Protein AF-A0AAJ4NKD1-F1 (afdb_monomer)

Foldseek 3Di:
DDPPPPDDDPCCVVPVPVVLVVQLVVLVVQLVVLVVVLVVLLVQLLVCLQCCVPPVSVVSNLVSLLVNLLSLLVNLLSLLSNLLSPPLQDDPVLSVVLVPDPAPLSSLLSLLQLLQCLLLVHDPPDDLACVSNPPLSSVLSVVLNCLSVVQVVLSRVLSVQSVVVNSQFRWDDDPDDCDDPVNTHGDVVSNVVSVLRDSQLSVLSSQLSVLSSVSSSCSSCCNVPVRDDNVVSVVSVVSNVVSVVCSVPDPVVVVSVVSNVVSVVVVVVVVVVVVD

Radius of gyration: 22.6 Å; Cα contacts (8 Å, |Δi|>4): 250; chains: 1; bounding box: 73×43×56 Å

Nearest PDB structures (foldseek):
  9ima-assembly1_A  TM=2.747E-01  e=6.937E+00  Homo sapiens
  6zmq-assembly1_A  TM=2.621E-01  e=9.020E+00  Thermus thermophilus HB27

Solvent-accessible surface area (backbone atoms only — not comparable to full-atom values): 15143 Å² total; per-residue (Å²): 133,83,80,78,74,75,76,76,55,71,55,45,75,77,39,48,68,61,41,51,52,52,52,32,49,52,33,46,54,52,33,50,52,44,51,50,50,44,53,51,39,47,52,52,27,53,50,30,50,29,44,28,90,80,66,77,36,58,67,50,32,54,51,29,42,51,53,40,49,36,42,52,31,55,40,50,54,30,49,48,51,33,54,52,50,38,86,78,44,50,52,76,68,56,41,49,60,29,68,70,41,93,43,74,60,50,25,53,51,44,49,41,53,49,15,52,32,50,38,57,71,52,63,89,87,56,70,95,38,50,86,70,46,34,66,68,53,32,53,52,48,55,52,51,50,48,50,43,60,72,59,45,39,58,41,50,56,49,24,55,32,45,77,69,69,28,77,84,67,27,59,52,89,69,92,65,81,87,81,55,80,82,71,71,40,73,28,66,65,55,49,57,50,61,70,60,62,39,76,64,43,51,53,44,48,54,54,42,53,50,53,54,50,50,50,41,49,46,35,20,41,12,46,87,63,73,69,55,50,71,71,61,48,52,54,50,50,53,53,47,50,56,39,49,52,53,56,75,67,62,61,60,67,62,49,48,52,51,44,27,50,55,44,48,57,53,51,57,52,54,50,58,68,72,76,109

pLDDT: mean 89.87, std 10.0, range [42.5, 98.44]

Secondary structure (DSSP, 8-state):
------PPPHHHHH-HHHHHHHHHHHHHHHHHHHHHHHHHHHHHHHHHHHHHHHH--HHHHHHHHHHHHHHHHHHHHHHHHHHHHSTTT--HHHHHHHHT-SSHHHHHHHHHHHHHHHHHT--TTS--SHHHHHHHHHHHHHHHHHHIIIIIHHHHHHHHHHHTT-SSSPBP---S---SGGG--B-HHHHHHHHH--HHHHHHHHHHHHHHHHHHHHHHTHHHHT---HHHHHHHHHHHHHHHHHHHT--HHHHHHHHHHHHHHHHHHHHHHH--

Structure (mmCIF, N/CA/C/O backbone):
data_AF-A0AAJ4NKD1-F1
#
_entry.id   AF-A0AAJ4NKD1-F1
#
loop_
_atom_site.group_PDB
_atom_site.id
_atom_site.type_symbol
_atom_site.label_atom_id
_atom_site.label_alt_id
_atom_site.label_comp_id
_atom_site.label_asym_id
_atom_site.label_entity_id
_atom_site.label_seq_id
_atom_site.pdbx_PDB_ins_code
_atom_site.Cartn_x
_atom_site.Cartn_y
_atom_site.Cartn_z
_atom_site.occupancy
_atom_site.B_iso_or_equiv
_atom_site.auth_seq_id
_atom_site.auth_comp_id
_atom_site.auth_asym_id
_atom_site.auth_atom_id
_atom_site.pdbx_PDB_model_num
ATOM 1 N N . MET A 1 1 ? -38.624 -5.251 -5.961 1.00 42.88 1 MET A N 1
ATOM 2 C CA . MET A 1 1 ? -37.200 -5.417 -5.608 1.00 42.88 1 MET A CA 1
ATOM 3 C C . MET A 1 1 ? -37.119 -6.500 -4.559 1.00 42.88 1 MET A C 1
ATOM 5 O O . MET A 1 1 ? -37.655 -6.319 -3.477 1.00 42.88 1 MET A O 1
ATOM 9 N N . THR A 1 2 ? -36.564 -7.653 -4.906 1.00 42.50 2 THR A N 1
ATOM 10 C CA . THR A 1 2 ? -36.402 -8.766 -3.971 1.00 42.50 2 THR A CA 1
ATOM 11 C C . THR A 1 2 ? -35.237 -8.417 -3.052 1.00 42.50 2 THR A C 1
ATOM 13 O O . THR A 1 2 ? -34.101 -8.345 -3.519 1.00 42.50 2 THR A O 1
ATOM 16 N N . GLU A 1 3 ? -35.501 -8.153 -1.771 1.00 46.97 3 GLU A N 1
ATOM 17 C CA . GLU A 1 3 ? -34.442 -8.155 -0.762 1.00 46.97 3 GLU A CA 1
ATOM 18 C C . GLU A 1 3 ? -33.759 -9.521 -0.829 1.00 46.97 3 GLU A C 1
ATOM 20 O O . GLU A 1 3 ?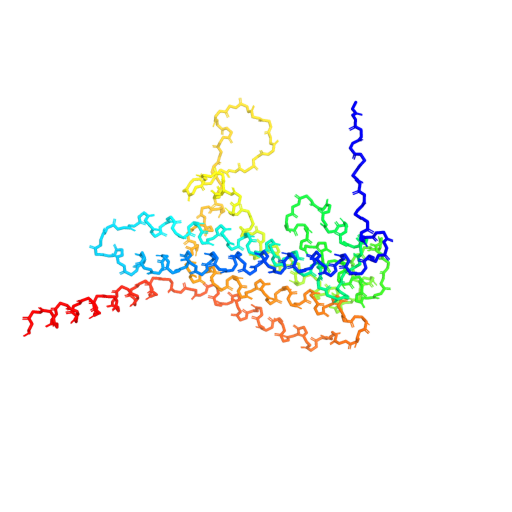 -34.329 -10.543 -0.439 1.00 46.97 3 GLU A O 1
ATOM 25 N N . ILE A 1 4 ? -32.533 -9.560 -1.350 1.00 52.56 4 ILE A N 1
ATOM 26 C CA . ILE A 1 4 ? -31.662 -10.712 -1.160 1.00 52.56 4 ILE A CA 1
ATOM 27 C C . ILE A 1 4 ? -31.336 -10.712 0.332 1.00 52.56 4 ILE A C 1
ATOM 29 O O . ILE A 1 4 ? -30.372 -10.083 0.767 1.00 52.56 4 ILE A O 1
ATOM 33 N N . ARG A 1 5 ? -32.159 -11.393 1.137 1.00 54.44 5 ARG A N 1
ATOM 34 C CA . ARG A 1 5 ? -31.793 -11.762 2.505 1.00 54.44 5 ARG A CA 1
ATOM 35 C C . ARG A 1 5 ? -30.548 -12.630 2.390 1.00 54.44 5 ARG A C 1
ATOM 37 O O . ARG A 1 5 ? -30.641 -13.820 2.092 1.00 54.44 5 ARG A O 1
ATOM 44 N N . ARG A 1 6 ? -29.369 -12.023 2.555 1.00 65.88 6 ARG A N 1
ATOM 45 C CA . ARG A 1 6 ? -28.107 -12.760 2.644 1.00 65.88 6 ARG A CA 1
ATOM 46 C C . ARG A 1 6 ? -28.256 -13.743 3.794 1.00 65.88 6 ARG A C 1
ATOM 48 O O . ARG A 1 6 ? -28.413 -13.342 4.945 1.00 65.88 6 ARG A O 1
ATOM 55 N N . ARG A 1 7 ? -28.278 -15.031 3.462 1.00 76.81 7 ARG A N 1
ATOM 56 C CA . ARG A 1 7 ? -28.340 -16.098 4.452 1.00 76.81 7 ARG A CA 1
ATOM 57 C C . ARG A 1 7 ? -27.054 -16.022 5.272 1.00 76.81 7 ARG A C 1
ATOM 59 O O . ARG A 1 7 ? -25.970 -16.117 4.703 1.00 76.81 7 ARG A O 1
ATOM 66 N N . VAL A 1 8 ? -27.187 -15.787 6.573 1.00 79.75 8 VAL A N 1
ATOM 67 C CA . VAL A 1 8 ? -26.052 -15.824 7.500 1.00 79.75 8 VAL A CA 1
ATOM 68 C C . VAL A 1 8 ? -25.523 -17.259 7.526 1.00 79.75 8 VAL A C 1
ATOM 70 O O . VAL A 1 8 ? -26.316 -18.203 7.576 1.00 79.75 8 VAL A O 1
ATOM 73 N N . ASP A 1 9 ? -24.205 -17.423 7.416 1.00 90.25 9 ASP A N 1
ATOM 74 C CA . ASP A 1 9 ? -23.561 -18.738 7.411 1.00 90.25 9 ASP A CA 1
ATOM 75 C C . ASP A 1 9 ? -23.845 -19.464 8.735 1.00 90.25 9 ASP A C 1
ATOM 77 O O . ASP A 1 9 ? -23.764 -18.868 9.811 1.00 90.25 9 ASP A O 1
ATOM 81 N N . SER A 1 10 ? -24.191 -20.752 8.669 1.00 88.69 10 SER A N 1
ATOM 82 C CA . SER A 1 10 ? -24.516 -21.545 9.858 1.00 88.69 10 SER A CA 1
ATOM 83 C C . SER A 1 10 ? -23.364 -21.606 10.857 1.00 88.69 10 SER A C 1
ATOM 85 O O . SER A 1 10 ? -23.624 -21.632 12.057 1.00 88.69 10 SER A O 1
ATOM 87 N N . LEU A 1 11 ? -22.112 -21.590 10.378 1.00 91.12 11 LEU A N 1
ATOM 88 C CA . LEU A 1 11 ? -20.934 -21.558 11.240 1.00 91.12 11 LEU A CA 1
ATOM 89 C C . LEU A 1 11 ? -20.842 -20.233 11.998 1.00 91.12 11 LEU A C 1
ATOM 91 O O . LEU A 1 11 ? -20.518 -20.240 13.174 1.00 91.12 11 LEU A O 1
ATOM 95 N N . TYR A 1 12 ? -21.180 -19.106 11.366 1.00 91.25 12 TYR A N 1
ATOM 96 C CA . TYR A 1 12 ? -21.188 -17.817 12.060 1.00 91.25 12 TYR A CA 1
ATOM 97 C C . TYR A 1 12 ? -22.246 -17.773 13.170 1.00 91.25 12 TYR A C 1
ATOM 99 O O . TYR A 1 12 ? -22.014 -17.177 14.213 1.00 91.25 12 TYR A O 1
ATOM 107 N N . VAL A 1 13 ? -23.399 -18.421 12.975 1.00 92.12 13 VAL A N 1
ATOM 108 C CA . VAL A 1 13 ? -24.455 -18.469 14.000 1.00 92.12 13 VAL A CA 1
ATOM 109 C C . VAL A 1 13 ? -24.047 -19.325 15.204 1.00 92.12 13 VAL A C 1
ATOM 111 O O . VAL A 1 13 ? -24.374 -18.959 16.330 1.00 92.12 13 VAL A O 1
ATOM 114 N N . CYS A 1 14 ? -23.365 -20.457 14.993 1.00 93.62 14 CYS A N 1
ATOM 115 C CA . CYS A 1 14 ? -22.996 -21.367 16.084 1.00 93.62 14 CYS A CA 1
ATOM 116 C C . CYS A 1 14 ? -21.638 -21.056 16.733 1.00 93.62 14 CYS A C 1
ATOM 118 O O . CYS A 1 14 ? -21.484 -21.276 17.931 1.00 93.62 14 CYS A O 1
ATOM 120 N N . ASP A 1 15 ? -20.675 -20.552 15.962 1.00 93.62 15 ASP A N 1
ATOM 121 C CA . ASP A 1 15 ? -19.322 -20.212 16.403 1.00 93.62 15 ASP A CA 1
ATOM 122 C C . ASP A 1 15 ? -18.760 -19.037 15.567 1.00 93.62 15 ASP A C 1
ATOM 124 O O . ASP A 1 15 ? -17.991 -19.232 14.611 1.00 93.62 15 ASP A O 1
ATOM 128 N N . PRO A 1 16 ? -19.135 -17.788 15.917 1.00 92.19 16 PRO A N 1
ATOM 129 C CA . PRO A 1 16 ? -18.643 -16.591 15.238 1.00 92.19 16 PRO A CA 1
ATOM 130 C C . PRO A 1 16 ? -17.114 -16.516 15.205 1.00 92.19 16 PRO A C 1
ATOM 132 O O . PRO A 1 16 ? -16.536 -16.124 14.192 1.00 92.19 16 PRO A O 1
ATOM 135 N N . SER A 1 17 ? -16.447 -16.924 16.288 1.00 91.25 17 SER A N 1
ATOM 136 C CA . SER A 1 17 ? -14.988 -16.874 16.419 1.00 91.25 17 SER A CA 1
ATOM 137 C C . SER A 1 17 ? -14.299 -17.790 15.410 1.00 91.25 17 SER A C 1
ATOM 139 O O . SER A 1 17 ? -13.368 -17.360 14.723 1.00 91.25 17 SER A O 1
ATOM 141 N N . SER A 1 18 ? -14.779 -19.027 15.256 1.00 93.62 18 SER A N 1
ATOM 142 C CA . SER A 1 18 ? -14.271 -19.960 14.243 1.00 93.62 18 SER A CA 1
ATOM 143 C C . SER A 1 18 ? -14.537 -19.461 12.822 1.00 93.62 18 SER A C 1
ATOM 145 O O . SER A 1 18 ? -13.643 -19.505 11.969 1.00 93.62 18 SER A O 1
ATOM 147 N N . TYR A 1 19 ? -15.718 -18.885 12.564 1.00 94.56 19 TYR A N 1
ATOM 148 C CA . TYR A 1 19 ? -16.008 -18.272 11.267 1.00 94.56 19 TYR A CA 1
ATOM 149 C C . TYR A 1 19 ? -15.061 -17.101 10.955 1.00 94.56 19 TYR A C 1
ATOM 151 O O . TYR A 1 19 ? -14.489 -17.042 9.866 1.00 94.56 19 TYR A O 1
ATOM 159 N N . ILE A 1 20 ? -14.826 -16.197 11.910 1.00 93.94 20 ILE A N 1
ATOM 160 C CA . ILE A 1 20 ? -13.877 -15.082 11.764 1.00 93.94 20 ILE A CA 1
ATOM 161 C C . ILE A 1 20 ? -12.458 -15.614 11.522 1.00 93.94 20 ILE A C 1
ATOM 163 O O . ILE A 1 20 ? -11.764 -15.119 10.632 1.00 93.94 20 ILE A O 1
ATOM 167 N N . GLY A 1 21 ? -12.042 -16.658 12.247 1.00 94.62 21 GLY A N 1
ATOM 168 C CA . GLY A 1 21 ? -10.757 -17.331 12.046 1.00 94.62 21 GLY A CA 1
ATOM 169 C C . GLY A 1 21 ? -10.592 -17.902 10.633 1.00 94.62 21 GLY A C 1
ATOM 170 O O . GLY A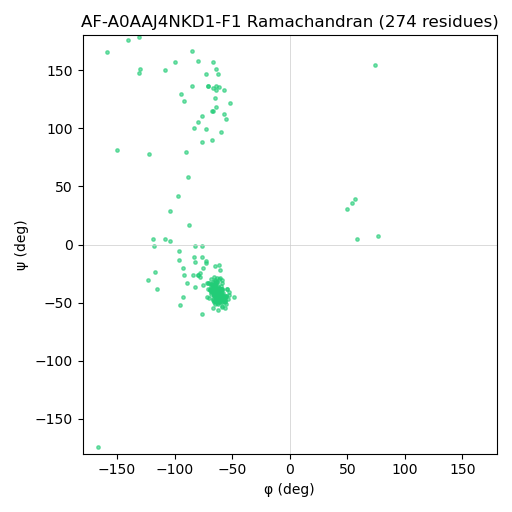 1 21 ? -9.521 -17.777 10.036 1.00 94.62 21 GLY A O 1
ATOM 171 N N . LYS A 1 22 ? -11.663 -18.452 10.053 1.00 95.94 22 LYS A N 1
ATOM 172 C CA . LYS A 1 22 ? -11.703 -18.914 8.658 1.00 95.94 22 LYS A CA 1
ATOM 173 C C . LYS A 1 22 ? -11.567 -17.758 7.660 1.00 95.94 22 LYS A C 1
ATOM 175 O O . LYS A 1 22 ? -10.797 -17.867 6.709 1.00 95.94 22 LYS A O 1
ATOM 180 N N . ILE A 1 23 ? -12.266 -16.639 7.872 1.00 96.44 23 ILE A N 1
ATOM 181 C CA . ILE A 1 23 ? -12.143 -15.455 7.001 1.00 96.44 23 ILE A CA 1
ATOM 182 C C . ILE A 1 23 ? -10.737 -14.843 7.081 1.00 96.44 23 ILE A C 1
ATOM 184 O O . ILE A 1 23 ? -10.158 -14.492 6.050 1.00 96.44 23 ILE A O 1
ATOM 188 N N . ARG A 1 24 ? -10.151 -14.782 8.282 1.00 96.81 24 ARG A N 1
ATOM 189 C CA . ARG A 1 24 ? -8.752 -14.382 8.496 1.00 96.81 24 ARG A CA 1
ATOM 190 C C . ARG A 1 24 ? -7.803 -15.211 7.632 1.00 96.81 24 ARG A C 1
ATOM 192 O O . ARG A 1 24 ? -6.943 -14.657 6.949 1.00 96.81 24 ARG A O 1
ATOM 199 N N . GLU A 1 25 ? -7.994 -16.525 7.618 1.00 97.75 25 GLU A N 1
ATOM 200 C CA . GLU A 1 25 ? -7.184 -17.438 6.816 1.00 97.75 25 GLU A CA 1
ATOM 201 C C . GLU A 1 25 ? -7.358 -17.210 5.306 1.00 97.75 25 GLU A C 1
ATOM 203 O O . GLU A 1 25 ? -6.369 -17.180 4.573 1.00 97.75 25 GLU A O 1
ATOM 208 N N . TYR A 1 26 ? -8.577 -16.942 4.830 1.00 98.00 26 TYR A N 1
ATOM 209 C CA . TYR A 1 26 ? -8.807 -16.574 3.427 1.00 98.00 26 TYR A CA 1
ATOM 210 C C . TYR A 1 26 ? -8.066 -15.300 3.021 1.00 98.00 26 TYR A C 1
ATOM 212 O O . TYR A 1 26 ? -7.446 -15.252 1.956 1.00 98.00 26 TYR A O 1
ATOM 220 N N . HIS A 1 27 ? -8.082 -14.268 3.866 1.00 98.12 27 HIS A N 1
ATOM 221 C CA . HIS A 1 27 ? -7.321 -13.051 3.596 1.00 98.12 27 HIS A CA 1
ATOM 222 C C . HIS A 1 27 ? -5.812 -13.302 3.587 1.00 98.12 27 HIS A C 1
ATOM 224 O O . HIS A 1 27 ? -5.131 -12.789 2.698 1.00 98.12 27 HIS A O 1
ATOM 230 N N . ARG A 1 28 ? -5.296 -14.136 4.500 1.00 97.94 28 ARG A N 1
ATOM 231 C CA . ARG A 1 28 ? -3.879 -14.529 4.524 1.00 97.94 28 ARG A CA 1
ATOM 232 C C . ARG A 1 28 ? -3.469 -15.256 3.242 1.00 97.94 28 ARG A C 1
ATOM 234 O O . ARG A 1 28 ? -2.491 -14.863 2.612 1.00 97.94 28 ARG A O 1
ATOM 241 N N . GLN A 1 29 ? -4.239 -16.257 2.816 1.00 98.44 29 GLN A N 1
ATOM 242 C CA . GLN A 1 29 ? -3.965 -17.014 1.590 1.00 98.44 29 GLN A CA 1
ATOM 243 C C . GLN A 1 29 ? -3.992 -16.112 0.351 1.00 98.44 29 GLN A C 1
ATOM 245 O O . GLN A 1 29 ? -3.074 -16.154 -0.467 1.00 98.44 29 GLN A O 1
ATOM 250 N N . ASN A 1 30 ? -4.998 -15.239 0.231 1.00 98.19 30 ASN A N 1
ATOM 251 C CA . ASN A 1 30 ? -5.074 -14.274 -0.868 1.00 98.19 30 ASN A CA 1
ATOM 252 C C . ASN A 1 30 ? -3.869 -13.325 -0.874 1.00 98.19 30 ASN A C 1
ATOM 254 O O . ASN A 1 30 ? -3.267 -13.091 -1.922 1.00 98.19 30 ASN A O 1
ATOM 258 N N . PHE A 1 31 ? -3.485 -12.808 0.292 1.00 97.94 31 PHE A N 1
ATOM 259 C CA . PHE A 1 31 ? -2.319 -11.944 0.441 1.00 97.94 31 PHE A CA 1
ATOM 260 C C . PHE A 1 31 ? -1.019 -12.638 0.008 1.00 97.94 31 PHE A C 1
ATOM 262 O O . PHE A 1 31 ? -0.215 -12.052 -0.723 1.00 97.94 31 PHE A O 1
ATOM 269 N N . GLU A 1 32 ? -0.836 -13.906 0.378 1.00 98.00 32 GLU A N 1
ATOM 270 C CA . GLU A 1 32 ? 0.307 -14.718 -0.048 1.00 98.00 32 GLU A CA 1
ATOM 271 C C . GLU A 1 32 ? 0.337 -14.935 -1.562 1.00 98.00 32 GLU A C 1
ATOM 273 O O . GLU A 1 32 ? 1.393 -14.779 -2.181 1.00 98.00 32 GLU A O 1
ATOM 278 N N . GLN A 1 33 ? -0.813 -15.220 -2.180 1.00 98.25 33 GLN A N 1
ATOM 279 C CA . GLN A 1 33 ? -0.901 -15.394 -3.631 1.00 98.25 33 GLN A CA 1
ATOM 280 C C . GLN A 1 33 ? -0.620 -14.098 -4.396 1.00 98.25 33 GLN A C 1
ATOM 282 O O . GLN A 1 33 ? 0.112 -14.114 -5.388 1.00 98.25 33 GLN A O 1
ATOM 287 N N . VAL A 1 34 ? -1.103 -12.953 -3.910 1.00 97.38 34 VAL A N 1
ATOM 288 C CA . VAL A 1 34 ? -0.737 -11.650 -4.484 1.00 97.38 34 VAL A CA 1
ATOM 289 C C . VAL A 1 34 ? 0.770 -11.398 -4.335 1.00 97.38 34 VAL A C 1
ATOM 291 O O . VAL A 1 34 ? 1.418 -10.942 -5.279 1.00 97.38 34 VAL A O 1
ATOM 294 N N . GLY A 1 35 ? 1.360 -11.759 -3.191 1.00 96.69 35 GLY A N 1
ATOM 295 C CA . GLY A 1 35 ? 2.809 -11.712 -2.976 1.00 96.69 35 GLY A CA 1
ATOM 296 C C . GLY A 1 35 ? 3.602 -12.607 -3.941 1.00 96.69 35 GLY A C 1
ATOM 297 O O . GLY A 1 35 ? 4.656 -12.198 -4.432 1.00 96.69 35 GLY A O 1
ATOM 298 N N . ASN A 1 36 ? 3.093 -13.800 -4.266 1.00 97.50 36 ASN A N 1
ATOM 299 C CA . ASN A 1 36 ? 3.666 -14.673 -5.298 1.00 97.50 36 ASN A CA 1
ATOM 300 C C . ASN A 1 36 ? 3.630 -14.006 -6.680 1.00 97.50 36 ASN A C 1
ATOM 302 O O . ASN A 1 36 ? 4.647 -13.981 -7.375 1.00 97.50 36 ASN A O 1
ATOM 306 N N . GLY A 1 37 ? 2.487 -13.424 -7.055 1.00 97.12 37 GLY A N 1
ATOM 307 C CA . GLY A 1 37 ? 2.328 -12.699 -8.318 1.00 97.12 37 GLY A CA 1
ATOM 308 C C . GLY A 1 37 ? 3.303 -11.528 -8.446 1.00 97.12 37 GLY A C 1
ATOM 309 O O . GLY A 1 37 ? 3.972 -11.388 -9.470 1.00 97.12 37 GLY A O 1
ATOM 310 N N . LEU A 1 38 ? 3.463 -10.742 -7.376 1.00 95.75 38 LEU A N 1
ATOM 311 C CA . LEU A 1 38 ? 4.450 -9.661 -7.304 1.00 95.75 38 LEU A CA 1
ATOM 312 C C . LEU A 1 38 ? 5.871 -10.153 -7.576 1.00 95.75 38 LEU A C 1
ATOM 314 O O . LEU A 1 38 ? 6.553 -9.570 -8.414 1.00 95.75 38 LEU A O 1
ATOM 318 N N . ARG A 1 39 ? 6.309 -11.231 -6.912 1.00 96.62 39 ARG A N 1
ATOM 319 C CA . ARG A 1 39 ? 7.648 -11.810 -7.123 1.00 96.62 39 ARG A CA 1
ATOM 320 C C . ARG A 1 39 ? 7.846 -12.301 -8.554 1.00 96.62 39 ARG A C 1
ATOM 322 O O . ARG A 1 39 ? 8.930 -12.142 -9.112 1.00 96.62 39 ARG A O 1
ATOM 329 N N . HIS A 1 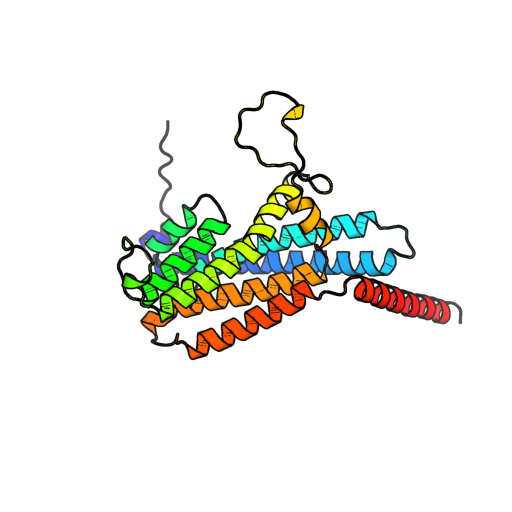40 ? 6.811 -12.886 -9.158 1.00 97.38 40 HIS A N 1
ATOM 330 C CA . HIS A 1 40 ? 6.887 -13.339 -10.542 1.00 97.38 40 HIS A CA 1
ATOM 331 C C . HIS A 1 40 ? 7.072 -12.161 -11.506 1.00 97.38 40 HIS A C 1
ATOM 333 O O . HIS A 1 40 ? 8.008 -12.166 -12.306 1.00 97.38 40 HIS A O 1
ATOM 339 N N . VAL A 1 41 ? 6.228 -11.130 -11.395 1.00 97.19 41 VAL A N 1
ATOM 340 C CA . VAL A 1 41 ? 6.319 -9.928 -12.240 1.00 97.19 41 VAL A CA 1
ATOM 341 C C . VAL A 1 41 ? 7.628 -9.179 -11.999 1.00 97.19 41 VAL A C 1
ATOM 343 O O . VAL A 1 41 ? 8.257 -8.742 -12.957 1.00 97.19 41 VAL A O 1
ATOM 346 N N . GLU A 1 42 ? 8.095 -9.095 -10.752 1.00 97.12 42 GLU A N 1
ATOM 347 C CA . GLU A 1 42 ? 9.411 -8.545 -10.428 1.00 97.12 42 GLU A CA 1
ATOM 348 C C . GLU A 1 42 ? 10.529 -9.300 -11.161 1.00 97.12 42 GLU A C 1
ATOM 350 O O . GLU A 1 42 ? 11.413 -8.683 -11.754 1.00 97.12 42 GLU A O 1
ATOM 355 N N . GLY A 1 43 ? 10.485 -10.635 -11.159 1.00 96.44 43 GLY A N 1
ATOM 356 C CA . GLY A 1 43 ? 11.445 -11.471 -11.876 1.00 96.44 43 GLY A CA 1
ATOM 357 C C . GLY A 1 43 ? 11.450 -11.209 -13.383 1.00 96.44 43 GLY A C 1
ATOM 358 O O . GLY A 1 43 ? 12.524 -11.085 -13.974 1.00 96.44 43 GLY A O 1
ATOM 359 N N . GLN A 1 44 ? 10.272 -11.072 -14.001 1.00 95.94 44 GLN A N 1
ATOM 360 C CA . GLN A 1 44 ? 10.161 -10.720 -15.423 1.00 95.94 44 GLN A CA 1
ATOM 361 C C . GLN A 1 44 ? 10.686 -9.308 -15.701 1.00 95.94 44 GLN A C 1
ATOM 363 O O . GLN A 1 44 ? 11.463 -9.116 -16.633 1.00 95.94 44 GLN A O 1
ATOM 368 N N . LEU A 1 45 ? 10.366 -8.340 -14.839 1.00 96.12 45 LEU A N 1
ATOM 369 C CA . LEU A 1 45 ? 10.881 -6.977 -14.945 1.00 96.12 45 LEU A CA 1
ATOM 370 C C . LEU A 1 45 ? 12.411 -6.942 -14.850 1.00 96.12 45 LEU A C 1
ATOM 372 O O . LEU A 1 45 ? 13.060 -6.267 -15.644 1.00 96.12 45 LEU A O 1
ATOM 376 N N . ARG A 1 46 ? 13.017 -7.696 -13.922 1.00 95.38 46 ARG A N 1
ATOM 377 C CA . ARG A 1 46 ? 14.484 -7.799 -13.808 1.00 95.38 46 ARG A CA 1
ATOM 378 C C . ARG A 1 46 ? 15.112 -8.344 -15.084 1.00 95.38 46 ARG A C 1
ATOM 380 O O . ARG A 1 46 ? 16.118 -7.797 -15.529 1.00 95.38 46 ARG A O 1
ATOM 387 N N . LYS A 1 47 ? 14.523 -9.394 -15.664 1.00 93.31 47 LYS A N 1
ATOM 388 C CA . LYS A 1 47 ? 14.983 -9.977 -16.933 1.00 93.31 47 LYS A CA 1
ATOM 389 C C . LYS A 1 47 ? 14.878 -8.968 -18.073 1.00 93.31 47 LYS A C 1
ATOM 391 O O . LYS A 1 47 ? 15.873 -8.742 -18.752 1.00 93.31 47 LYS A O 1
ATOM 396 N N . ALA A 1 48 ? 13.731 -8.303 -18.212 1.00 93.94 48 ALA A N 1
ATOM 397 C CA . ALA A 1 48 ? 13.524 -7.280 -19.231 1.00 93.94 48 ALA A CA 1
ATOM 398 C C . ALA A 1 48 ? 14.533 -6.127 -19.095 1.00 93.94 48 ALA A C 1
ATOM 400 O O . ALA A 1 48 ? 15.161 -5.720 -20.067 1.00 93.94 48 ALA A O 1
ATOM 401 N N . ILE A 1 49 ? 14.775 -5.640 -17.872 1.00 93.88 49 ILE A N 1
ATOM 402 C CA . ILE A 1 49 ? 15.788 -4.606 -17.614 1.00 93.88 49 ILE A CA 1
ATOM 403 C C . ILE A 1 49 ? 17.178 -5.090 -18.045 1.00 93.88 49 ILE A C 1
ATOM 405 O O . ILE A 1 49 ? 17.894 -4.350 -18.723 1.00 93.88 49 ILE A O 1
ATOM 409 N N . ALA A 1 50 ? 17.544 -6.323 -17.687 1.00 91.88 50 ALA A N 1
ATOM 410 C CA . ALA A 1 50 ? 18.851 -6.904 -17.970 1.00 91.88 50 ALA A CA 1
ATOM 411 C C . ALA A 1 50 ? 19.148 -7.022 -19.472 1.00 91.88 50 ALA A C 1
ATOM 413 O O . ALA A 1 50 ? 20.250 -6.674 -19.897 1.00 91.88 50 ALA A O 1
ATOM 414 N N . SER A 1 51 ? 18.175 -7.454 -20.279 1.00 87.88 51 SER A N 1
ATOM 415 C CA . SER A 1 51 ? 18.367 -7.656 -21.720 1.00 87.88 51 SER A CA 1
ATOM 416 C C . SER A 1 51 ? 17.923 -6.479 -22.601 1.00 87.88 51 SER A C 1
ATOM 418 O O . SER A 1 51 ? 18.209 -6.478 -23.800 1.00 87.88 51 SER A O 1
ATOM 420 N N . SER A 1 52 ? 17.309 -5.431 -22.036 1.00 84.00 52 SER A N 1
ATOM 421 C CA . SER A 1 52 ? 16.763 -4.289 -22.798 1.00 84.00 52 SER A CA 1
ATOM 422 C C . SER A 1 52 ? 17.767 -3.519 -23.655 1.00 84.00 52 SER A C 1
ATOM 424 O O . SER A 1 52 ? 17.393 -3.026 -24.718 1.00 84.00 52 SER A O 1
ATOM 426 N N . ALA A 1 53 ? 19.038 -3.447 -23.250 1.00 76.50 53 ALA A N 1
ATOM 427 C CA . ALA A 1 53 ? 20.095 -2.816 -24.046 1.00 76.50 53 ALA A CA 1
ATOM 428 C C . ALA A 1 53 ? 20.511 -3.638 -25.282 1.00 76.50 53 ALA A C 1
ATOM 430 O O . ALA A 1 53 ? 21.168 -3.105 -26.171 1.00 76.50 53 ALA A O 1
ATOM 431 N N . TYR A 1 54 ? 20.143 -4.921 -25.337 1.00 65.62 54 TYR A N 1
ATOM 432 C CA . TYR A 1 54 ? 20.649 -5.878 -26.325 1.00 65.62 54 TYR A CA 1
ATOM 433 C C . TYR A 1 54 ? 19.558 -6.438 -27.242 1.00 65.62 54 TYR A C 1
ATOM 435 O O . TYR A 1 54 ? 19.862 -6.884 -28.342 1.00 65.62 54 TYR A O 1
ATOM 443 N N . GLN A 1 55 ? 18.298 -6.422 -26.799 1.00 66.06 55 GLN A N 1
ATOM 444 C CA . GLN A 1 55 ? 17.181 -7.080 -27.492 1.00 66.06 55 GLN A CA 1
ATOM 445 C C . GLN A 1 55 ? 16.072 -6.115 -27.950 1.00 66.06 55 GLN A C 1
ATOM 447 O O . GLN A 1 55 ? 15.059 -6.567 -28.467 1.00 66.06 55 GLN A O 1
ATOM 452 N N . ASN A 1 56 ? 16.246 -4.796 -27.780 1.00 65.25 56 ASN A N 1
ATOM 453 C CA . ASN A 1 56 ? 15.243 -3.767 -28.112 1.00 65.25 56 ASN A CA 1
ATOM 454 C C . ASN A 1 56 ? 13.854 -3.991 -27.461 1.00 65.25 56 ASN A C 1
ATOM 456 O O . ASN A 1 56 ? 12.819 -3.688 -28.041 1.00 65.25 56 ASN A O 1
ATOM 460 N N . ILE A 1 57 ? 13.832 -4.508 -26.230 1.00 72.50 57 ILE A N 1
ATOM 461 C CA . ILE A 1 57 ? 12.611 -4.844 -25.470 1.00 72.50 57 ILE A CA 1
ATOM 462 C C . ILE A 1 57 ? 12.197 -3.733 -24.483 1.00 72.50 57 ILE A C 1
ATOM 464 O O . ILE A 1 57 ? 11.849 -3.986 -23.330 1.00 72.50 57 ILE A O 1
ATOM 468 N N . GLN A 1 58 ? 12.285 -2.465 -24.896 1.00 75.31 58 GLN A N 1
ATOM 469 C CA . GLN A 1 58 ? 11.923 -1.334 -24.021 1.00 75.31 58 GLN A CA 1
ATOM 470 C C . GLN A 1 58 ? 10.435 -1.357 -23.624 1.00 75.31 58 GLN A C 1
ATOM 472 O O . GLN A 1 58 ? 10.088 -0.996 -22.495 1.00 75.31 58 GLN A O 1
ATOM 477 N N . ASP A 1 59 ? 9.574 -1.860 -24.509 1.00 83.56 59 ASP A N 1
ATOM 478 C CA . ASP A 1 59 ? 8.138 -2.003 -24.254 1.00 83.56 59 ASP A CA 1
ATOM 479 C C . ASP A 1 59 ? 7.839 -3.033 -23.152 1.00 83.56 59 ASP A C 1
ATOM 481 O O . ASP A 1 59 ? 6.919 -2.832 -22.353 1.00 83.56 59 ASP A O 1
ATOM 485 N N . ASP A 1 60 ? 8.663 -4.077 -23.021 1.00 90.06 60 ASP A N 1
ATOM 486 C CA . ASP A 1 60 ? 8.546 -5.064 -21.941 1.00 90.06 60 ASP A CA 1
ATOM 487 C C . ASP A 1 60 ? 8.890 -4.440 -20.587 1.00 90.06 60 ASP A C 1
ATO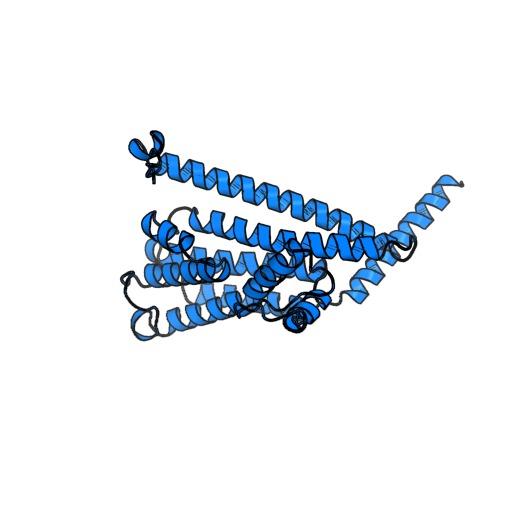M 489 O O . ASP A 1 60 ? 8.200 -4.682 -19.594 1.00 90.06 60 ASP A O 1
ATOM 493 N N . VAL A 1 61 ? 9.923 -3.590 -20.527 1.00 92.56 61 VAL A N 1
ATOM 494 C CA . VAL A 1 61 ? 10.299 -2.886 -19.289 1.00 92.56 61 VAL A CA 1
ATOM 495 C C . VAL A 1 61 ? 9.149 -2.004 -18.815 1.00 92.56 61 VAL A C 1
ATOM 497 O O . VAL A 1 61 ? 8.791 -2.046 -17.634 1.00 92.56 61 VAL A O 1
ATOM 500 N N . LEU A 1 62 ? 8.540 -1.234 -19.720 1.00 91.50 62 LEU A N 1
ATOM 501 C CA . LEU A 1 62 ? 7.374 -0.415 -19.393 1.00 91.50 62 LEU A CA 1
ATOM 502 C C . LEU A 1 62 ? 6.200 -1.290 -18.940 1.00 91.50 62 LEU A C 1
ATOM 504 O O . LEU A 1 62 ? 5.602 -1.019 -17.896 1.00 91.50 62 LEU A O 1
ATOM 508 N N . THR A 1 63 ? 5.903 -2.351 -19.688 1.00 93.12 63 THR A N 1
ATOM 509 C CA . THR A 1 63 ? 4.792 -3.263 -19.405 1.00 93.12 63 THR A CA 1
ATOM 510 C C . THR A 1 63 ? 4.925 -3.892 -18.026 1.00 93.12 63 THR A C 1
ATOM 512 O O . THR A 1 63 ? 4.032 -3.752 -17.187 1.00 93.12 63 THR A O 1
ATOM 515 N N . PHE A 1 64 ? 6.064 -4.521 -17.734 1.00 95.62 64 PHE A N 1
ATOM 516 C CA . PHE A 1 64 ? 6.284 -5.150 -16.438 1.00 95.62 64 PHE A CA 1
ATOM 517 C C . PHE A 1 64 ? 6.396 -4.128 -15.304 1.00 95.62 64 PHE A C 1
ATOM 519 O O . PHE A 1 64 ? 5.956 -4.426 -14.197 1.00 95.62 64 PHE A O 1
ATOM 526 N N . THR A 1 65 ? 6.883 -2.906 -15.555 1.00 94.81 65 THR A N 1
ATOM 527 C CA . THR A 1 65 ? 6.847 -1.827 -14.552 1.00 94.81 65 THR A CA 1
ATOM 528 C C . THR A 1 65 ? 5.408 -1.467 -14.187 1.00 94.81 65 THR A C 1
ATOM 530 O O . THR A 1 65 ? 5.079 -1.387 -13.004 1.00 94.81 65 THR A O 1
ATOM 533 N N . ARG A 1 66 ? 4.515 -1.315 -15.175 1.00 94.44 66 ARG A N 1
ATOM 534 C CA . AR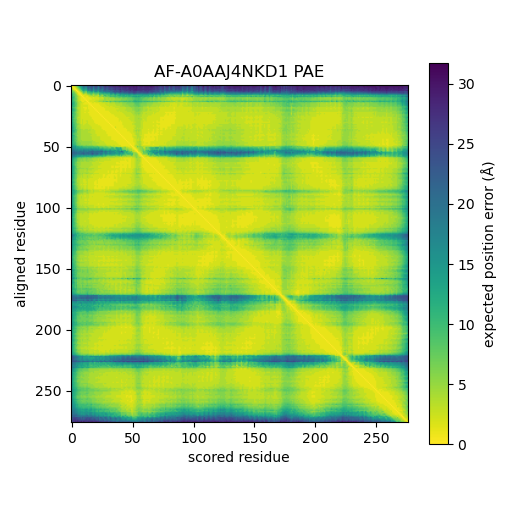G A 1 66 ? 3.097 -1.005 -14.933 1.00 94.44 66 ARG A CA 1
ATOM 535 C C . ARG A 1 66 ? 2.375 -2.138 -14.216 1.00 94.44 66 ARG A C 1
ATOM 537 O O . ARG A 1 66 ? 1.657 -1.873 -13.252 1.00 94.44 66 ARG A O 1
ATOM 544 N N . LEU A 1 67 ? 2.615 -3.385 -14.618 1.00 95.19 67 LEU A N 1
ATOM 545 C CA . LEU A 1 67 ? 2.073 -4.556 -13.925 1.00 95.19 67 LEU A CA 1
ATOM 546 C C . LEU A 1 67 ? 2.577 -4.642 -12.479 1.00 95.19 67 LEU A C 1
ATOM 548 O O . LEU A 1 67 ? 1.791 -4.918 -11.574 1.00 95.19 67 LEU A O 1
ATOM 552 N N . TYR A 1 68 ? 3.859 -4.358 -12.243 1.00 95.69 68 TYR A N 1
ATOM 553 C CA . TYR A 1 68 ? 4.448 -4.406 -10.908 1.00 95.69 68 TYR A CA 1
ATOM 554 C C . TYR A 1 68 ? 3.877 -3.318 -9.988 1.00 95.69 68 TYR A C 1
ATOM 556 O O . TYR A 1 68 ? 3.438 -3.621 -8.877 1.00 95.69 68 TYR A O 1
ATOM 564 N N . SER A 1 69 ? 3.788 -2.072 -10.466 1.00 93.00 69 SER A N 1
ATOM 565 C CA . SER A 1 69 ? 3.143 -0.970 -9.737 1.00 93.00 69 SER A CA 1
ATOM 566 C C . SER A 1 69 ? 1.656 -1.237 -9.468 1.00 93.00 69 SER A C 1
ATOM 568 O O . SER A 1 69 ? 1.162 -0.958 -8.376 1.00 93.00 69 SER A O 1
ATOM 570 N N . MET A 1 70 ? 0.931 -1.811 -10.435 1.00 93.81 70 MET A N 1
ATOM 571 C CA . MET A 1 70 ? -0.474 -2.190 -10.260 1.00 93.81 70 MET A CA 1
ATOM 572 C C . MET A 1 70 ? -0.630 -3.253 -9.166 1.00 93.81 70 MET A C 1
ATOM 574 O O . MET A 1 70 ? -1.467 -3.102 -8.272 1.00 93.81 70 MET A O 1
ATOM 578 N N . LEU A 1 71 ? 0.197 -4.301 -9.202 1.00 95.50 71 LEU A N 1
ATOM 579 C CA . LEU A 1 71 ? 0.174 -5.366 -8.203 1.00 95.50 71 LEU A CA 1
ATOM 580 C C . LEU A 1 71 ? 0.565 -4.878 -6.806 1.00 95.50 71 LEU A C 1
ATOM 582 O O . LEU A 1 71 ? 0.029 -5.401 -5.835 1.00 95.50 71 LEU A O 1
ATOM 586 N N . LEU A 1 72 ? 1.420 -3.856 -6.670 1.00 94.69 72 LEU A N 1
ATOM 587 C CA . LEU A 1 72 ? 1.718 -3.256 -5.363 1.00 94.69 72 LEU A CA 1
ATOM 588 C C . LEU A 1 72 ? 0.455 -2.694 -4.698 1.00 94.69 72 LEU A C 1
ATOM 590 O O . LEU A 1 72 ? 0.266 -2.853 -3.493 1.00 94.69 72 LEU A O 1
ATOM 594 N N . SER A 1 73 ? -0.434 -2.064 -5.466 1.00 92.31 73 SER A N 1
ATOM 595 C CA . SER A 1 73 ? -1.704 -1.577 -4.923 1.00 92.31 73 SER A CA 1
ATOM 596 C C . SER A 1 73 ? -2.652 -2.717 -4.556 1.00 92.31 73 SER A C 1
ATOM 598 O O . SER A 1 73 ? -3.318 -2.614 -3.530 1.00 92.31 73 SER A O 1
ATOM 600 N N . VAL A 1 74 ? -2.712 -3.790 -5.355 1.00 95.50 74 VAL A N 1
ATOM 601 C CA . VAL A 1 74 ? -3.505 -4.990 -5.017 1.00 95.50 74 VAL A CA 1
ATOM 602 C C . VAL A 1 74 ? -2.969 -5.632 -3.737 1.00 95.50 74 VAL A C 1
ATOM 604 O O . VAL A 1 74 ? -3.728 -6.018 -2.854 1.00 95.50 74 VAL A O 1
ATOM 607 N N . TRP A 1 75 ? -1.647 -5.691 -3.600 1.00 96.50 75 TRP A N 1
ATOM 608 C CA . TRP A 1 75 ? -0.980 -6.184 -2.404 1.00 96.50 75 TRP A CA 1
ATOM 609 C C . TRP A 1 75 ? -1.271 -5.314 -1.187 1.00 96.50 75 TRP A C 1
ATOM 611 O O . TRP A 1 75 ? -1.501 -5.845 -0.105 1.00 96.50 75 TRP A O 1
ATOM 621 N N . CYS A 1 76 ? -1.322 -3.991 -1.350 1.00 95.12 76 CYS A N 1
ATOM 622 C CA . CYS A 1 76 ? -1.679 -3.097 -0.257 1.00 95.12 76 CYS A CA 1
ATOM 623 C C . CYS A 1 76 ? -3.126 -3.302 0.213 1.00 95.12 76 CYS A C 1
ATOM 625 O O . CYS A 1 76 ? -3.378 -3.341 1.417 1.00 95.12 76 CYS A O 1
ATOM 627 N N . GLU A 1 77 ? -4.062 -3.478 -0.718 1.00 96.00 77 GLU A N 1
ATOM 628 C CA . GLU A 1 77 ? -5.450 -3.819 -0.397 1.00 96.00 77 GLU A CA 1
ATOM 629 C C . GLU A 1 77 ? -5.535 -5.154 0.356 1.00 96.00 77 GLU A C 1
ATOM 631 O O . GLU A 1 77 ? -6.124 -5.232 1.433 1.00 96.00 77 GLU A O 1
ATOM 636 N N . ALA A 1 78 ? -4.846 -6.184 -0.140 1.00 97.31 78 ALA A N 1
ATOM 637 C CA . ALA A 1 78 ? -4.767 -7.475 0.533 1.00 97.31 78 ALA A CA 1
ATOM 638 C C . ALA A 1 78 ? -4.124 -7.373 1.932 1.00 97.31 78 ALA A C 1
ATOM 640 O O . ALA A 1 78 ? -4.615 -7.998 2.872 1.00 97.31 78 ALA A O 1
ATOM 641 N N . ARG A 1 79 ? -3.080 -6.547 2.110 1.00 97.12 79 ARG A N 1
ATOM 642 C CA . ARG A 1 79 ? -2.439 -6.328 3.419 1.00 97.12 79 ARG A CA 1
ATOM 643 C C . ARG A 1 79 ? -3.392 -5.692 4.422 1.00 97.12 79 ARG A C 1
ATOM 645 O O . ARG A 1 79 ? -3.363 -6.081 5.591 1.00 97.12 79 ARG A O 1
ATOM 652 N N . LEU A 1 80 ? -4.215 -4.743 3.971 1.00 97.44 80 LEU A N 1
ATOM 653 C CA . LEU A 1 80 ? -5.245 -4.128 4.801 1.00 97.44 80 LEU A CA 1
ATOM 654 C C . LEU A 1 80 ? -6.259 -5.172 5.264 1.00 97.44 80 LEU A C 1
ATOM 656 O O . LEU A 1 80 ? -6.586 -5.213 6.442 1.00 97.44 80 LEU A O 1
ATOM 660 N N . HIS A 1 81 ? -6.725 -6.046 4.372 1.00 97.81 81 HIS A N 1
ATOM 661 C CA . HIS A 1 81 ? -7.654 -7.102 4.769 1.00 97.81 81 HIS A CA 1
ATOM 662 C C . HIS A 1 81 ? -7.061 -8.047 5.816 1.00 97.81 81 HIS A C 1
ATOM 664 O O . HIS A 1 81 ? -7.758 -8.424 6.755 1.00 97.81 81 HIS A O 1
ATOM 670 N N . VAL A 1 82 ? -5.772 -8.385 5.690 1.00 97.88 82 VAL A N 1
ATOM 671 C CA . VAL A 1 82 ? -5.060 -9.145 6.726 1.00 97.88 82 VAL A CA 1
ATOM 672 C C . VAL A 1 82 ? -5.060 -8.374 8.047 1.00 97.88 82 VAL A C 1
ATOM 674 O O . VAL A 1 82 ? -5.481 -8.934 9.048 1.00 97.88 82 VAL A O 1
ATOM 677 N N . LEU A 1 83 ? -4.684 -7.088 8.048 1.00 97.25 83 LEU A N 1
ATOM 678 C CA . LEU A 1 83 ? -4.685 -6.238 9.249 1.00 97.25 83 LEU A CA 1
ATOM 679 C C . LEU A 1 83 ? -6.064 -6.188 9.928 1.00 97.25 83 LEU A C 1
ATOM 681 O O . LEU A 1 83 ? -6.164 -6.314 11.142 1.00 97.25 83 LEU A O 1
ATOM 685 N N . ILE A 1 84 ? -7.132 -6.030 9.143 1.00 97.50 84 ILE A N 1
ATOM 686 C CA . ILE A 1 84 ? -8.516 -5.933 9.632 1.00 97.50 84 ILE A CA 1
ATOM 687 C C . ILE A 1 84 ? -8.956 -7.203 10.389 1.00 97.50 84 ILE A C 1
ATOM 689 O O . ILE A 1 84 ? -9.809 -7.138 11.278 1.00 97.50 84 ILE A O 1
ATOM 693 N N . TYR A 1 85 ? -8.386 -8.355 10.032 1.00 96.88 85 TYR A N 1
ATOM 694 C CA . TYR A 1 85 ? -8.701 -9.662 10.610 1.00 96.88 85 TYR A CA 1
ATOM 695 C C . TYR A 1 85 ? -7.595 -10.221 11.517 1.00 96.88 85 TYR A C 1
ATOM 697 O O . TYR A 1 85 ? -7.715 -11.353 11.987 1.00 96.88 85 TYR A O 1
ATOM 705 N N . GLU A 1 86 ? -6.524 -9.468 11.776 1.00 93.31 86 GLU A N 1
ATOM 706 C CA . GLU A 1 86 ? -5.527 -9.845 12.777 1.00 93.31 86 GLU A CA 1
ATOM 707 C C . GLU A 1 86 ? -6.181 -9.911 14.173 1.00 93.31 86 GLU A C 1
ATOM 709 O O . GLU A 1 86 ? -7.140 -9.200 14.487 1.00 93.31 86 GLU A O 1
ATOM 714 N N . GLU A 1 87 ? -5.691 -10.829 15.004 1.00 89.06 87 GLU A N 1
ATOM 715 C CA . GLU A 1 87 ? -6.295 -11.133 16.303 1.00 89.06 87 GLU A CA 1
ATOM 716 C C . GLU A 1 87 ? -6.231 -9.933 17.251 1.00 89.06 87 GLU A C 1
ATOM 718 O O . GLU A 1 87 ? -5.211 -9.249 17.314 1.00 89.06 87 GLU A O 1
ATOM 723 N N . SER A 1 88 ? -7.332 -9.668 17.959 1.00 87.69 88 SER A N 1
ATOM 724 C CA . SER A 1 88 ? -7.489 -8.529 18.879 1.00 87.69 88 SER A CA 1
ATOM 725 C C . SER A 1 88 ? -7.303 -7.132 18.269 1.00 87.69 88 SER A C 1
ATOM 727 O O . SER A 1 88 ? -7.380 -6.136 18.988 1.00 87.69 88 SER A O 1
ATOM 729 N N . VAL A 1 89 ? -7.117 -7.005 16.952 1.00 91.94 89 VAL A N 1
ATOM 730 C CA . VAL A 1 89 ? -6.935 -5.690 16.323 1.00 91.94 89 VAL A CA 1
ATOM 731 C C . VAL A 1 89 ? -8.274 -4.965 16.224 1.00 91.94 89 VAL A C 1
ATOM 733 O O . VAL A 1 89 ? -8.438 -3.911 16.835 1.00 91.94 89 VAL A O 1
ATOM 736 N N . PHE A 1 90 ? -9.248 -5.558 15.526 1.00 94.62 90 PHE A N 1
ATOM 737 C CA . PHE A 1 90 ? -10.578 -4.976 15.327 1.00 94.62 90 PHE A CA 1
ATOM 738 C C . PHE A 1 90 ? -11.699 -5.973 15.645 1.00 94.62 90 PHE A C 1
ATOM 740 O O . PHE A 1 90 ? -11.583 -7.179 15.422 1.00 94.62 90 PHE A O 1
ATOM 747 N N . THR A 1 91 ? -12.815 -5.455 16.137 1.00 93.69 91 THR A N 1
ATOM 748 C CA . THR A 1 91 ? -14.087 -6.140 16.385 1.00 93.69 91 THR A CA 1
ATOM 749 C C . THR A 1 91 ? -14.952 -6.191 15.124 1.00 93.69 91 THR A C 1
ATOM 751 O O . THR A 1 91 ? -14.707 -5.485 14.150 1.00 93.69 91 THR A O 1
ATOM 754 N N . GLU A 1 92 ? -16.006 -7.009 15.134 1.00 93.25 92 GLU A N 1
ATOM 755 C CA . GLU A 1 92 ? -16.976 -7.129 14.031 1.00 93.25 92 GLU A CA 1
ATOM 756 C C . GLU A 1 92 ? -17.552 -5.765 13.600 1.00 93.25 92 GLU A C 1
ATOM 758 O O . GLU A 1 92 ? -17.635 -5.453 12.410 1.00 93.25 92 GLU A O 1
ATOM 763 N N . HIS A 1 93 ? -17.903 -4.933 14.584 1.00 93.88 93 HIS A N 1
ATOM 764 C CA . HIS A 1 93 ? -18.458 -3.603 14.365 1.00 93.88 93 HIS A CA 1
ATOM 765 C C . HIS A 1 93 ? -17.438 -2.667 13.705 1.00 93.88 93 HIS A C 1
ATOM 767 O O . HIS A 1 93 ? -17.724 -2.067 12.670 1.00 93.88 93 HIS A O 1
ATOM 773 N N . GLU A 1 94 ? -16.215 -2.618 14.235 1.00 95.44 94 GLU A N 1
ATOM 774 C CA . GLU A 1 94 ? -15.125 -1.812 13.677 1.00 95.44 94 GLU A CA 1
ATOM 775 C C . GLU A 1 94 ? -14.766 -2.255 12.252 1.00 95.44 94 GLU A C 1
ATOM 777 O O . GLU A 1 94 ? -14.609 -1.417 11.362 1.00 95.44 94 GLU A O 1
ATOM 782 N N . ARG A 1 95 ? -14.722 -3.573 11.996 1.00 97.00 95 ARG A N 1
ATOM 783 C CA . ARG A 1 95 ? -14.518 -4.126 10.648 1.00 97.00 95 ARG A CA 1
ATOM 784 C C . ARG A 1 95 ? -15.566 -3.602 9.672 1.00 97.00 95 ARG A C 1
ATOM 786 O O . ARG A 1 95 ? -15.202 -3.162 8.583 1.00 97.00 95 ARG A O 1
ATOM 793 N N . SER A 1 96 ? -16.845 -3.625 10.049 1.00 95.88 96 SER A N 1
ATOM 794 C CA . SER A 1 96 ? -17.938 -3.110 9.213 1.00 95.88 96 SER A CA 1
ATOM 795 C C . SER A 1 96 ? -17.705 -1.649 8.822 1.00 95.88 96 SER A C 1
ATOM 797 O O . SER A 1 96 ? -17.806 -1.288 7.649 1.00 95.88 96 SER A O 1
ATOM 799 N N . ILE A 1 97 ? -17.301 -0.812 9.778 1.00 95.94 97 ILE A N 1
ATOM 800 C CA . ILE A 1 97 ? -17.085 0.621 9.546 1.00 95.94 97 ILE A CA 1
ATOM 801 C C . ILE A 1 97 ? -15.901 0.867 8.614 1.00 95.94 97 ILE A C 1
ATOM 803 O O . ILE A 1 97 ? -15.983 1.728 7.733 1.00 95.94 97 ILE A O 1
ATOM 807 N N . ILE A 1 98 ? -14.830 0.081 8.755 1.00 97.31 98 ILE A N 1
ATOM 808 C CA . ILE A 1 98 ? -13.700 0.117 7.825 1.00 97.31 98 ILE A CA 1
ATOM 809 C C . ILE A 1 98 ? -14.163 -0.315 6.428 1.00 97.31 98 ILE A C 1
ATOM 811 O O . ILE A 1 98 ? -13.922 0.398 5.461 1.00 97.31 98 ILE A O 1
ATOM 815 N N . TYR A 1 99 ? -14.863 -1.443 6.285 1.00 96.44 99 TYR A N 1
ATOM 816 C CA . TYR A 1 99 ? -15.289 -1.953 4.975 1.00 96.44 99 TYR A CA 1
ATOM 817 C C . TYR A 1 99 ? -16.262 -1.029 4.231 1.00 96.44 99 TYR A C 1
ATOM 819 O O . TYR A 1 99 ? -16.202 -0.958 2.999 1.00 96.44 99 TYR A O 1
ATOM 827 N N . ASN A 1 100 ? -17.103 -0.299 4.964 1.00 96.19 100 ASN A N 1
ATOM 828 C CA . ASN A 1 100 ? -18.105 0.608 4.407 1.00 96.19 100 ASN A CA 1
ATOM 829 C C . ASN A 1 100 ? -17.534 1.941 3.893 1.00 96.19 100 ASN A C 1
ATOM 831 O O . ASN A 1 100 ? -18.288 2.746 3.351 1.00 96.19 100 ASN A O 1
ATOM 835 N N . GLN A 1 101 ? -16.224 2.189 4.009 1.00 96.69 101 GLN A N 1
ATOM 836 C CA . GLN A 1 101 ? -15.612 3.359 3.374 1.00 96.69 101 GLN A CA 1
ATOM 837 C C . GLN A 1 101 ? -15.507 3.198 1.852 1.00 96.69 101 GLN A C 1
ATOM 839 O O . GLN A 1 101 ? -15.256 2.102 1.334 1.00 96.69 101 GLN A O 1
ATOM 844 N N . ASN A 1 102 ? -15.632 4.324 1.143 1.00 91.12 102 ASN A N 1
ATOM 845 C CA . ASN A 1 102 ? -15.750 4.374 -0.317 1.00 91.12 102 ASN A CA 1
ATOM 846 C C . ASN A 1 102 ? -14.421 4.184 -1.055 1.00 91.12 102 ASN A C 1
ATOM 848 O O . ASN A 1 102 ? -14.411 3.782 -2.218 1.00 91.12 102 ASN A O 1
ATOM 852 N N . SER A 1 103 ? -13.292 4.487 -0.412 1.00 91.56 103 SER A N 1
ATOM 853 C CA . SER A 1 103 ? -11.969 4.360 -1.024 1.00 91.56 103 SER A CA 1
ATOM 854 C C . SER A 1 103 ? -11.006 3.585 -0.139 1.00 91.56 103 SER A C 1
ATOM 856 O O . SER A 1 103 ? -11.090 3.624 1.085 1.00 91.56 103 SER A O 1
ATOM 858 N N . LEU A 1 104 ? -10.040 2.903 -0.758 1.00 93.44 104 LEU A N 1
ATOM 859 C CA . LEU A 1 104 ? -9.018 2.163 -0.022 1.00 93.44 104 LEU A CA 1
ATOM 860 C C . LEU A 1 104 ? -8.190 3.080 0.896 1.00 93.44 104 LEU A C 1
ATOM 862 O O . LEU A 1 104 ? -7.862 2.677 2.005 1.00 93.44 104 LEU A O 1
ATOM 866 N N . GLU A 1 105 ? -7.915 4.322 0.484 1.00 94.94 105 GLU A N 1
ATOM 867 C CA . GLU A 1 105 ? -7.271 5.319 1.352 1.00 94.94 105 GLU A CA 1
ATOM 868 C C . GLU A 1 105 ? -8.117 5.601 2.599 1.00 94.94 105 GLU A C 1
ATOM 870 O O . GLU A 1 105 ? -7.598 5.533 3.711 1.00 94.94 105 GLU A O 1
ATOM 875 N N . GLN A 1 106 ? -9.422 5.838 2.431 1.00 95.94 106 GLN A N 1
ATOM 876 C CA . GLN A 1 106 ? -10.326 6.046 3.561 1.00 95.94 106 GLN A CA 1
ATOM 877 C C . GLN A 1 106 ? -10.365 4.824 4.475 1.00 95.94 106 GLN A C 1
ATOM 879 O O . GLN A 1 106 ? -10.328 4.990 5.684 1.00 95.94 106 GLN A O 1
ATOM 884 N N . ARG A 1 107 ? -10.341 3.598 3.938 1.00 97.44 107 ARG A N 1
ATOM 885 C CA . ARG A 1 107 ? -10.282 2.385 4.772 1.00 97.44 107 ARG A CA 1
ATOM 886 C C . ARG A 1 107 ? -9.029 2.343 5.651 1.00 97.44 107 ARG A C 1
ATOM 888 O O . ARG A 1 107 ? -9.132 2.010 6.827 1.00 97.44 107 ARG A O 1
ATOM 895 N N . TRP A 1 108 ? -7.864 2.708 5.113 1.00 97.69 108 TRP A N 1
ATOM 896 C CA . TRP A 1 108 ? -6.624 2.808 5.895 1.00 97.69 108 TRP A CA 1
ATOM 897 C C . TRP A 1 108 ? -6.693 3.903 6.962 1.00 97.69 108 TRP A C 1
ATOM 899 O O . TRP A 1 108 ? -6.295 3.672 8.103 1.00 97.69 108 TRP A O 1
ATOM 909 N N . LEU A 1 109 ? -7.220 5.077 6.608 1.00 97.38 109 LEU A N 1
ATOM 910 C CA . LEU A 1 109 ? -7.399 6.191 7.540 1.00 97.38 109 LEU A CA 1
ATOM 911 C C . LEU A 1 109 ? -8.388 5.847 8.660 1.00 97.38 109 LEU A C 1
ATOM 913 O O . LEU A 1 109 ? -8.111 6.120 9.823 1.00 97.38 109 LEU A O 1
ATOM 917 N N . THR A 1 110 ? -9.500 5.191 8.332 1.00 97.25 110 THR A N 1
ATOM 918 C CA . THR A 1 110 ? -10.483 4.710 9.306 1.00 97.25 110 THR A CA 1
ATOM 919 C C . THR A 1 110 ? -9.885 3.632 10.202 1.00 97.25 110 THR A C 1
ATOM 921 O O . THR A 1 110 ? -10.059 3.707 11.411 1.00 97.25 110 THR A O 1
ATOM 924 N N . ALA A 1 111 ? -9.119 2.678 9.662 1.00 97.50 111 ALA A N 1
ATOM 925 C CA . ALA A 1 111 ? -8.425 1.681 10.478 1.00 97.50 111 ALA A CA 1
ATOM 926 C C . ALA A 1 111 ? -7.460 2.335 11.486 1.00 97.50 111 ALA A C 1
ATOM 928 O O . ALA A 1 111 ? -7.443 1.957 12.656 1.00 97.50 111 ALA A O 1
ATOM 929 N N . LEU A 1 112 ? -6.703 3.356 11.064 1.00 97.50 112 LEU A N 1
ATOM 930 C CA . LEU A 1 112 ? -5.845 4.139 11.956 1.00 97.50 112 LEU A CA 1
ATOM 931 C C . LEU A 1 112 ? -6.656 4.895 13.019 1.00 97.50 112 LEU A C 1
ATOM 933 O O . LEU A 1 112 ? -6.302 4.841 14.194 1.00 97.50 112 LEU A O 1
ATOM 937 N N . ALA A 1 113 ? -7.725 5.590 12.622 1.00 96.75 113 ALA A N 1
ATOM 938 C CA . ALA A 1 113 ? -8.569 6.351 13.541 1.00 96.75 113 ALA A CA 1
ATOM 939 C C . ALA A 1 113 ? -9.165 5.444 14.628 1.00 96.75 113 ALA A C 1
ATOM 941 O O . ALA A 1 113 ? -9.123 5.777 15.808 1.00 96.75 113 ALA A O 1
ATOM 942 N N . ILE A 1 114 ? -9.652 4.262 14.248 1.00 95.81 114 ILE A N 1
ATOM 943 C CA . ILE A 1 114 ? -10.168 3.273 15.198 1.00 95.81 114 ILE A CA 1
ATOM 944 C C . ILE A 1 114 ? -9.052 2.775 16.118 1.00 95.81 114 ILE A C 1
ATOM 946 O O . ILE A 1 114 ? -9.242 2.733 17.329 1.00 95.81 114 ILE A O 1
ATOM 950 N N . ALA A 1 115 ? -7.871 2.465 15.572 1.00 95.06 115 ALA A N 1
ATOM 951 C CA . ALA A 1 115 ? -6.736 2.008 16.367 1.00 95.06 115 ALA A CA 1
ATOM 952 C C . ALA A 1 115 ? -6.352 3.014 17.466 1.00 95.06 115 ALA A C 1
ATOM 954 O O . ALA A 1 115 ? -6.157 2.611 18.612 1.00 95.06 115 ALA A O 1
ATOM 955 N N . VAL A 1 116 ? -6.272 4.315 17.153 1.00 94.81 116 VAL A N 1
ATOM 956 C CA . VAL A 1 116 ? -5.908 5.342 18.149 1.00 94.81 116 VAL A CA 1
ATOM 957 C C . VAL A 1 116 ? -7.018 5.574 19.173 1.00 94.81 116 VAL A C 1
ATOM 959 O O . VAL A 1 116 ? -6.712 5.688 20.356 1.00 94.81 116 VAL A O 1
ATOM 962 N N . LYS A 1 117 ? -8.295 5.549 18.767 1.00 93.38 117 LYS A N 1
ATOM 963 C CA . LYS A 1 117 ? -9.427 5.644 19.707 1.00 93.38 117 LYS A CA 1
ATOM 964 C C . LYS A 1 117 ? -9.442 4.468 20.680 1.00 93.38 117 LYS A C 1
ATOM 966 O O . LYS A 1 117 ? -9.530 4.658 21.890 1.00 93.38 117 LYS A O 1
ATOM 971 N N . LYS A 1 118 ? -9.251 3.255 20.152 1.00 91.50 118 LYS A N 1
ATOM 972 C CA . LYS A 1 118 ? -9.125 2.029 20.943 1.00 91.50 118 LYS A CA 1
ATOM 973 C C . LYS A 1 118 ? -7.926 2.090 21.891 1.00 91.50 118 LYS A C 1
ATOM 975 O O . LYS A 1 118 ? -8.029 1.624 23.023 1.00 91.50 118 LYS A O 1
ATOM 980 N N . ASN A 1 119 ? -6.805 2.671 21.459 1.00 91.19 119 ASN A N 1
ATOM 981 C CA . ASN A 1 119 ? -5.624 2.863 22.302 1.00 91.19 119 ASN A CA 1
ATOM 982 C C . ASN A 1 119 ? -5.889 3.839 23.464 1.00 91.19 119 ASN A C 1
ATOM 984 O O . ASN A 1 119 ? -5.514 3.554 24.598 1.00 91.19 119 ASN A O 1
ATOM 988 N N . ALA A 1 120 ? -6.576 4.949 23.178 1.00 90.19 120 ALA A N 1
ATOM 989 C CA . ALA A 1 120 ? -6.962 5.971 24.152 1.00 90.19 120 ALA A CA 1
ATOM 990 C C . ALA A 1 120 ? -8.149 5.567 25.044 1.00 90.19 120 ALA A C 1
ATOM 992 O O . ALA A 1 120 ? -8.429 6.249 26.026 1.00 90.19 120 ALA A O 1
ATOM 993 N N . ASN A 1 121 ? -8.836 4.466 24.717 1.00 89.62 121 ASN A N 1
ATOM 994 C CA . ASN A 1 121 ? -10.060 4.019 25.381 1.00 89.62 121 ASN A CA 1
ATOM 995 C C . ASN A 1 121 ? -11.182 5.081 25.357 1.00 89.62 121 ASN A C 1
ATOM 997 O O . ASN A 1 121 ? -11.908 5.246 26.338 1.00 89.62 121 ASN A O 1
ATOM 1001 N N . ILE A 1 122 ? -11.309 5.795 24.232 1.00 90.25 122 ILE A N 1
ATOM 1002 C CA . ILE A 1 122 ? -12.384 6.772 23.981 1.00 90.25 122 ILE A CA 1
ATOM 1003 C C . ILE A 1 122 ? -13.489 6.167 23.112 1.00 90.25 122 ILE A C 1
ATOM 1005 O O . ILE A 1 122 ? -13.254 5.182 22.403 1.00 90.25 122 ILE A O 1
ATOM 1009 N N . GLN A 1 123 ? -14.699 6.730 23.181 1.00 86.12 123 GLN A N 1
ATOM 1010 C CA . GLN A 1 123 ? -15.845 6.191 22.448 1.00 86.12 123 GLN A CA 1
ATOM 1011 C C . GLN A 1 123 ? -15.675 6.337 20.934 1.00 86.12 123 GLN A C 1
ATOM 1013 O O . GLN A 1 123 ? -14.931 7.180 20.426 1.00 86.12 123 GLN A O 1
ATOM 1018 N N . PHE A 1 124 ? -16.386 5.494 20.187 1.00 80.69 124 PHE A N 1
ATOM 1019 C CA . PHE A 1 124 ? -16.260 5.443 18.735 1.00 80.69 124 PHE A CA 1
ATOM 1020 C C . PHE A 1 124 ? -16.736 6.741 18.064 1.00 80.69 124 PHE A C 1
ATOM 1022 O O . PHE A 1 124 ? -16.167 7.168 17.055 1.00 80.69 124 PHE A O 1
ATOM 1029 N N . GLU A 1 125 ? -17.763 7.364 18.637 1.00 85.00 125 GLU A N 1
ATOM 1030 C CA . GLU A 1 125 ? -18.419 8.584 18.172 1.00 85.00 125 GLU A CA 1
ATOM 1031 C C . GLU A 1 125 ? -17.597 9.847 18.447 1.00 85.00 125 GLU A C 1
ATOM 1033 O O . GLU A 1 125 ? -17.816 10.863 17.793 1.00 85.00 125 GLU A O 1
ATOM 1038 N N . GLU A 1 126 ? -16.647 9.794 19.383 1.00 88.06 126 GLU A N 1
ATOM 1039 C CA . GLU A 1 126 ? -15.795 10.936 19.716 1.00 88.06 126 GLU A CA 1
ATOM 1040 C C . GLU A 1 126 ? -14.800 11.220 18.590 1.00 88.06 126 GLU A C 1
ATOM 1042 O O . GLU A 1 126 ? -14.183 10.306 18.037 1.00 88.06 126 GLU A O 1
ATOM 1047 N N . ASP A 1 127 ? -14.610 12.489 18.242 1.00 88.81 127 ASP A N 1
ATOM 1048 C CA . ASP A 1 127 ? -13.622 12.877 17.240 1.00 88.81 127 ASP A CA 1
ATOM 1049 C C . ASP A 1 127 ? -12.201 12.600 17.733 1.00 88.81 127 ASP A C 1
ATOM 1051 O O . ASP A 1 127 ? -11.841 12.954 18.848 1.00 88.81 127 ASP A O 1
ATOM 1055 N N . ALA A 1 128 ? -11.364 12.019 16.871 1.00 91.12 128 ALA A N 1
ATOM 1056 C CA . ALA A 1 128 ? -9.947 11.800 17.152 1.00 91.12 128 ALA A CA 1
ATOM 1057 C C . ALA A 1 128 ? -9.172 13.125 17.018 1.00 91.12 128 ALA A C 1
ATOM 1059 O O . ALA A 1 128 ? -8.680 13.461 15.937 1.00 91.12 128 ALA A O 1
ATOM 1060 N N . ASN A 1 129 ? -9.092 13.880 18.112 1.00 93.06 129 ASN A N 1
ATOM 1061 C CA . ASN A 1 129 ? -8.448 15.193 18.201 1.00 93.06 129 ASN A CA 1
ATOM 1062 C C . ASN A 1 129 ? -7.488 15.268 19.404 1.00 93.06 129 ASN A C 1
ATOM 1064 O O . ASN A 1 129 ? -7.319 14.294 20.137 1.00 93.06 129 ASN A O 1
ATOM 1068 N N . GLU A 1 130 ? -6.809 16.404 19.573 1.00 93.56 130 GLU A N 1
ATOM 1069 C CA . GLU A 1 130 ? -5.815 16.576 20.639 1.00 93.56 130 GLU A CA 1
ATOM 1070 C C . GLU A 1 130 ? -6.422 16.442 22.041 1.00 93.56 130 GLU A C 1
ATOM 1072 O O . GLU A 1 130 ? -5.813 15.809 22.902 1.00 93.56 130 GLU A O 1
ATOM 1077 N N . ASP A 1 131 ? -7.633 16.964 22.247 1.00 91.38 131 ASP A N 1
ATOM 1078 C CA . ASP A 1 131 ? -8.309 16.952 23.547 1.00 91.38 131 ASP A CA 1
ATOM 1079 C C . ASP A 1 131 ? -8.708 15.534 23.982 1.00 91.38 131 ASP A C 1
ATOM 1081 O O . ASP A 1 131 ? -8.573 15.176 25.150 1.00 91.38 131 ASP A O 1
ATOM 1085 N N . SER A 1 132 ? -9.169 14.709 23.039 1.00 92.25 132 SER A N 1
ATOM 1086 C CA . SER A 1 132 ? -9.619 13.334 23.306 1.00 92.25 132 SER A CA 1
ATOM 1087 C C . SER A 1 132 ? -8.474 12.321 23.375 1.00 92.25 132 SER A C 1
ATOM 1089 O O . SER A 1 132 ? -8.511 11.395 24.183 1.00 92.25 132 SER A O 1
ATOM 1091 N N . LEU A 1 133 ? -7.439 12.473 22.543 1.00 90.81 133 LEU A N 1
ATOM 1092 C CA . LEU A 1 133 ? -6.315 11.530 22.474 1.00 90.81 133 LEU A CA 1
ATOM 1093 C C . LEU A 1 133 ? -5.145 11.918 23.387 1.00 90.81 133 LEU A C 1
ATOM 1095 O O . LEU A 1 133 ? -4.284 11.087 23.686 1.00 90.81 133 LEU A O 1
ATOM 1099 N N . GLY A 1 134 ? -5.072 13.187 23.784 1.00 91.31 134 GLY A N 1
ATOM 1100 C CA . GLY A 1 134 ? -3.877 13.793 24.347 1.00 91.31 134 GLY A CA 1
ATOM 1101 C C . GLY A 1 134 ? -2.801 14.069 23.289 1.00 91.31 134 GLY A C 1
ATOM 1102 O O . GLY A 1 134 ? -2.683 13.388 22.265 1.00 91.31 134 GLY A O 1
ATOM 1103 N N . ILE A 1 135 ? -1.948 15.056 23.583 1.00 92.25 135 ILE A N 1
ATOM 1104 C CA . ILE A 1 135 ? -0.920 15.607 22.677 1.00 92.25 135 ILE A CA 1
ATOM 1105 C C . ILE A 1 135 ? -0.066 14.523 22.004 1.00 92.25 135 ILE A C 1
ATOM 1107 O O . ILE A 1 135 ? 0.195 14.568 20.800 1.00 92.25 135 ILE A O 1
ATOM 1111 N N . ILE A 1 136 ? 0.382 13.534 22.779 1.00 91.50 136 ILE A N 1
ATOM 1112 C CA . ILE A 1 136 ? 1.313 12.505 22.304 1.00 91.50 136 ILE A CA 1
ATOM 1113 C C . ILE A 1 136 ? 0.650 11.610 21.253 1.00 91.50 136 ILE A C 1
ATOM 1115 O O . ILE A 1 136 ? 1.178 11.454 20.151 1.00 91.50 136 ILE A O 1
ATOM 1119 N N . LEU A 1 137 ? -0.502 11.019 21.575 1.00 92.06 137 LEU A N 1
ATOM 1120 C CA . LEU A 1 137 ? -1.173 10.081 20.678 1.00 92.06 137 LEU A CA 1
ATOM 1121 C C . LEU A 1 137 ? -1.776 10.802 19.468 1.00 92.06 137 LEU A C 1
ATOM 1123 O O . LEU A 1 13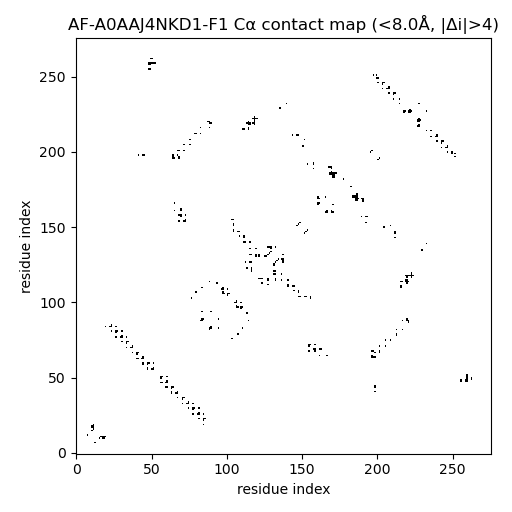7 ? -1.735 10.262 18.363 1.00 92.06 137 LEU A O 1
ATOM 1127 N N . PHE A 1 138 ? -2.237 12.044 19.640 1.00 95.25 138 PHE A N 1
ATOM 1128 C CA . PHE A 1 138 ? -2.660 12.895 18.530 1.00 95.25 138 PHE A CA 1
ATOM 1129 C C . PHE A 1 138 ? -1.510 13.198 17.554 1.00 95.25 138 PHE A C 1
ATOM 1131 O O . PHE A 1 138 ? -1.673 13.074 16.340 1.00 95.25 138 PHE A O 1
ATOM 1138 N N . THR A 1 139 ? -0.308 13.492 18.061 1.00 94.69 139 THR A N 1
ATOM 1139 C CA . THR A 1 139 ? 0.880 13.701 17.213 1.00 94.69 139 THR A CA 1
ATOM 1140 C C . THR A 1 139 ? 1.239 12.440 16.419 1.00 94.69 139 THR A C 1
ATOM 1142 O O . THR A 1 139 ? 1.553 12.512 15.227 1.00 94.69 139 THR A O 1
ATOM 1145 N N . ILE A 1 140 ? 1.173 11.269 17.061 1.00 95.06 140 ILE A N 1
ATOM 1146 C CA . ILE A 1 140 ? 1.388 9.965 16.416 1.00 95.06 140 ILE A CA 1
ATOM 1147 C C . ILE A 1 140 ? 0.350 9.735 15.313 1.00 95.06 140 ILE A C 1
ATOM 1149 O O . ILE A 1 140 ? 0.706 9.371 14.189 1.00 95.06 140 ILE A O 1
ATOM 1153 N N . TYR A 1 141 ? -0.921 9.986 15.624 1.00 96.19 141 TYR A N 1
ATOM 1154 C CA . TYR A 1 141 ? -2.041 9.859 14.701 1.00 96.19 141 TYR A CA 1
ATOM 1155 C C . TYR A 1 141 ? -1.840 10.708 13.438 1.00 96.19 141 TYR A C 1
ATOM 1157 O O . TYR A 1 141 ? -1.827 10.168 12.329 1.00 96.19 141 TYR A O 1
ATOM 1165 N N . GLU A 1 142 ? -1.596 12.011 13.589 1.00 97.19 142 GLU A N 1
ATOM 1166 C CA . GLU A 1 142 ? -1.408 12.929 12.459 1.00 97.19 142 GLU A CA 1
ATOM 1167 C C . GLU A 1 142 ? -0.153 12.594 11.636 1.00 97.19 142 GLU A C 1
ATOM 1169 O O . GLU A 1 142 ? -0.149 12.699 10.401 1.00 97.19 142 GLU A O 1
ATOM 1174 N N . ARG A 1 143 ? 0.908 12.095 12.282 1.00 96.38 143 ARG A N 1
ATOM 1175 C CA . ARG A 1 143 ? 2.104 11.632 11.571 1.00 96.38 143 ARG A CA 1
ATOM 1176 C C . ARG A 1 143 ? 1.803 10.414 10.692 1.00 96.38 143 ARG A C 1
ATOM 1178 O O . ARG A 1 143 ? 2.163 10.422 9.515 1.00 96.38 143 ARG A O 1
ATOM 1185 N N . ILE A 1 144 ? 1.129 9.389 11.218 1.00 97.00 144 ILE A N 1
ATOM 1186 C CA . ILE A 1 144 ? 0.801 8.185 10.434 1.00 97.00 144 ILE A CA 1
ATOM 1187 C C . ILE A 1 144 ? -0.192 8.521 9.318 1.00 97.00 144 ILE A C 1
ATOM 1189 O O . ILE A 1 144 ? -0.033 8.050 8.191 1.00 97.00 144 ILE A O 1
ATOM 1193 N N . LYS A 1 145 ? -1.168 9.390 9.588 1.00 97.50 145 LYS A N 1
ATOM 1194 C CA . LYS A 1 145 ? -2.096 9.923 8.583 1.00 97.50 145 LYS A CA 1
ATOM 1195 C C . LYS A 1 145 ? -1.349 10.587 7.424 1.00 97.50 145 LYS A C 1
ATOM 1197 O O . LYS A 1 145 ? -1.626 10.286 6.263 1.00 97.50 145 LYS A O 1
ATOM 1202 N N . THR A 1 146 ? -0.328 11.388 7.730 1.00 96.94 146 THR A N 1
ATOM 1203 C CA . THR A 1 146 ? 0.558 11.986 6.718 1.00 96.94 146 THR A CA 1
ATOM 1204 C C . THR A 1 146 ? 1.286 10.917 5.898 1.00 96.94 146 THR A C 1
ATOM 1206 O O . THR A 1 146 ? 1.369 11.034 4.675 1.00 96.94 146 THR A O 1
ATOM 1209 N N . TRP A 1 147 ? 1.774 9.841 6.525 1.00 96.56 147 TRP A N 1
ATOM 1210 C CA . TRP A 1 147 ? 2.410 8.736 5.797 1.00 96.56 147 TRP A CA 1
ATOM 1211 C C . TRP A 1 147 ? 1.436 8.015 4.859 1.00 96.56 147 TRP A C 1
ATOM 1213 O O . TRP A 1 147 ? 1.796 7.712 3.720 1.00 96.56 147 TRP A O 1
ATOM 1223 N N . ILE A 1 148 ? 0.198 7.771 5.300 1.00 96.44 148 ILE A N 1
ATOM 1224 C CA . ILE A 1 148 ? -0.849 7.146 4.481 1.00 96.44 148 ILE A CA 1
ATOM 1225 C C . ILE A 1 148 ? -1.162 8.031 3.267 1.00 96.44 148 ILE A C 1
ATOM 1227 O O . ILE A 1 148 ? -0.999 7.589 2.126 1.00 96.44 148 ILE A O 1
ATOM 1231 N N . SER A 1 149 ? -1.532 9.294 3.472 1.00 95.25 149 SER A N 1
ATOM 1232 C CA . SER A 1 149 ? -1.908 10.175 2.358 1.00 95.25 149 SER A CA 1
ATOM 1233 C C . SER A 1 149 ? -0.723 10.533 1.451 1.00 95.25 149 SER A C 1
ATOM 1235 O O . SER A 1 149 ? -0.874 10.623 0.234 1.00 95.25 149 SER A O 1
ATOM 1237 N N . GLY A 1 150 ? 0.485 10.667 2.001 1.00 92.94 150 GLY A N 1
ATOM 1238 C CA . GLY A 1 150 ? 1.687 11.005 1.234 1.00 92.94 150 GLY A CA 1
ATOM 1239 C C . GLY A 1 150 ? 2.288 9.836 0.448 1.00 92.94 150 GLY A C 1
ATOM 1240 O O . GLY A 1 150 ? 2.935 10.041 -0.584 1.00 92.94 150 GLY A O 1
ATOM 1241 N N . HIS A 1 151 ? 2.103 8.592 0.904 1.00 91.94 151 HIS A N 1
ATOM 1242 C CA . HIS A 1 151 ? 2.795 7.446 0.309 1.00 91.94 151 HIS A CA 1
ATOM 1243 C C . HIS A 1 151 ? 1.901 6.337 -0.201 1.00 91.94 151 HIS A C 1
ATOM 1245 O O . HIS A 1 151 ? 2.303 5.691 -1.173 1.00 91.94 151 HIS A O 1
ATOM 1251 N N . LEU A 1 152 ? 0.738 6.129 0.406 1.00 90.81 152 LEU A N 1
ATOM 1252 C CA . LEU A 1 152 ? -0.188 5.090 -0.002 1.00 90.81 152 LEU A CA 1
ATOM 1253 C C . LEU A 1 152 ? -1.222 5.599 -1.012 1.00 90.81 152 LEU A C 1
ATOM 1255 O O . LEU A 1 152 ? -1.42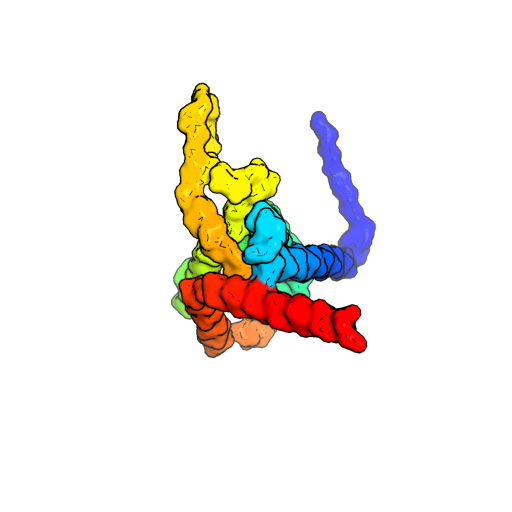3 4.966 -2.049 1.00 90.81 152 LEU A O 1
ATOM 1259 N N . ALA A 1 153 ? -1.819 6.768 -0.775 1.00 90.25 153 ALA A N 1
ATOM 1260 C CA . ALA A 1 153 ? -2.802 7.341 -1.697 1.00 90.25 153 ALA A CA 1
ATOM 1261 C C . ALA A 1 153 ? -2.297 7.452 -3.154 1.00 90.25 153 ALA A C 1
ATOM 1263 O O . ALA A 1 153 ? -3.040 7.084 -4.071 1.00 90.25 153 ALA A O 1
ATOM 1264 N N . PRO A 1 154 ? -1.029 7.849 -3.422 1.00 90.75 154 PRO A N 1
ATOM 1265 C CA . PRO A 1 154 ? -0.490 7.846 -4.781 1.00 90.75 154 PRO A CA 1
ATOM 1266 C C . PRO A 1 154 ? -0.460 6.459 -5.432 1.00 90.75 154 PRO A C 1
ATOM 1268 O O . PRO A 1 154 ? -0.799 6.332 -6.607 1.00 90.75 154 PRO A O 1
ATOM 1271 N N . VAL A 1 155 ? -0.110 5.411 -4.677 1.00 90.88 155 VAL A N 1
ATOM 1272 C CA . VAL A 1 155 ? -0.066 4.023 -5.175 1.00 90.88 155 VAL A CA 1
ATOM 1273 C C . VAL A 1 155 ? -1.463 3.569 -5.607 1.00 90.88 155 VAL A C 1
ATOM 1275 O O . VAL A 1 155 ? -1.633 3.043 -6.707 1.00 90.88 155 VAL A O 1
ATOM 1278 N N . ILE A 1 156 ? -2.476 3.847 -4.783 1.00 89.75 156 ILE A N 1
ATOM 1279 C CA . ILE A 1 156 ? -3.879 3.495 -5.050 1.00 89.75 156 ILE A CA 1
ATOM 1280 C C . ILE A 1 156 ? -4.408 4.257 -6.271 1.00 89.75 156 ILE A C 1
ATOM 1282 O O . ILE A 1 156 ? -4.987 3.668 -7.189 1.00 89.75 156 ILE A O 1
ATOM 1286 N N . ARG A 1 157 ? -4.179 5.576 -6.314 1.00 89.81 157 ARG A N 1
ATOM 1287 C CA . ARG A 1 157 ? -4.596 6.439 -7.426 1.00 89.81 157 ARG A CA 1
ATOM 1288 C C . ARG A 1 157 ? -4.013 5.952 -8.749 1.00 89.81 157 ARG A C 1
ATOM 1290 O O . ARG A 1 157 ? -4.747 5.812 -9.727 1.00 89.81 157 ARG A O 1
ATOM 1297 N N . ASN A 1 158 ? -2.713 5.675 -8.777 1.00 89.44 158 ASN A N 1
ATOM 1298 C CA . ASN A 1 158 ? -2.017 5.272 -9.994 1.00 89.44 158 ASN A CA 1
ATOM 1299 C C . ASN A 1 158 ? -2.416 3.864 -10.451 1.00 89.44 158 ASN A C 1
ATOM 1301 O O . ASN A 1 158 ? -2.565 3.654 -11.654 1.00 89.44 158 ASN A O 1
ATOM 1305 N N . ARG A 1 159 ? -2.717 2.934 -9.532 1.00 87.69 159 ARG A N 1
ATOM 1306 C CA . ARG A 1 159 ? -3.317 1.637 -9.889 1.00 87.69 159 ARG A CA 1
ATOM 1307 C C . ARG A 1 159 ? -4.613 1.796 -10.660 1.00 87.69 159 ARG A C 1
ATOM 1309 O O . ARG A 1 159 ? -4.779 1.119 -11.668 1.00 87.69 159 ARG A O 1
ATOM 1316 N N . ASN A 1 160 ? -5.514 2.677 -10.227 1.00 86.19 160 ASN A N 1
ATOM 1317 C CA . ASN A 1 160 ? -6.778 2.879 -10.939 1.00 86.19 160 ASN A CA 1
ATOM 1318 C C . ASN A 1 160 ? -6.531 3.354 -12.376 1.00 86.19 160 ASN A C 1
ATOM 1320 O O . ASN A 1 160 ? -7.155 2.850 -13.303 1.00 86.19 160 ASN A O 1
ATOM 1324 N N . LYS A 1 161 ? -5.551 4.240 -12.591 1.00 91.62 161 LYS A N 1
ATOM 1325 C CA . LYS A 1 161 ? -5.158 4.673 -13.942 1.00 91.62 161 LYS A CA 1
ATOM 1326 C C . LYS A 1 161 ? -4.653 3.505 -14.793 1.00 91.62 161 LYS A C 1
ATOM 1328 O O . LYS A 1 161 ? -5.133 3.317 -15.909 1.00 91.62 161 LYS A O 1
ATOM 1333 N N . VAL A 1 162 ? -3.737 2.693 -14.259 1.00 92.75 162 VAL A N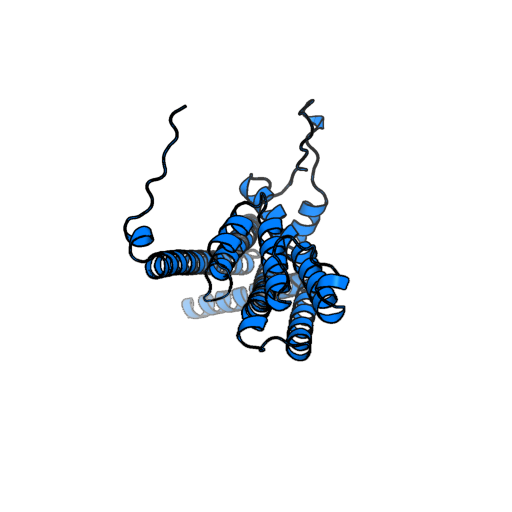 1
ATOM 1334 C CA . VAL A 1 162 ? -3.184 1.524 -14.968 1.00 92.75 162 VAL A CA 1
ATOM 1335 C C . VAL A 1 162 ? -4.272 0.487 -15.270 1.00 92.75 162 VAL A C 1
ATOM 1337 O O . VAL A 1 162 ? -4.381 0.033 -16.406 1.00 92.75 162 VAL A O 1
ATOM 1340 N N . ALA A 1 163 ? -5.129 0.160 -14.303 1.00 89.44 163 ALA A N 1
ATOM 1341 C CA . ALA A 1 163 ? -6.221 -0.798 -14.484 1.00 89.44 163 ALA A CA 1
ATOM 1342 C C . ALA A 1 163 ? -7.235 -0.355 -15.557 1.00 89.44 163 ALA A C 1
ATOM 1344 O O . ALA A 1 163 ? -7.806 -1.195 -16.245 1.00 89.44 163 ALA A O 1
ATOM 1345 N N . HIS A 1 164 ? -7.417 0.955 -15.753 1.00 90.12 164 HIS A N 1
ATOM 1346 C CA . HIS A 1 164 ? -8.258 1.524 -16.813 1.00 90.12 164 HIS A CA 1
ATOM 1347 C C . HIS A 1 164 ? -7.523 1.738 -18.151 1.00 90.12 164 HIS A C 1
ATOM 1349 O O . HIS A 1 164 ? -7.991 2.500 -18.994 1.00 90.12 164 HIS A O 1
ATOM 1355 N N . GLY A 1 165 ? -6.359 1.113 -18.361 1.00 90.88 165 GLY A N 1
ATOM 1356 C CA . GLY A 1 165 ? -5.611 1.197 -19.622 1.00 90.88 165 GLY A CA 1
ATOM 1357 C C . GLY A 1 165 ? -4.841 2.507 -19.824 1.00 90.88 165 GLY A C 1
ATOM 1358 O O . GLY A 1 165 ? -4.233 2.723 -20.869 1.00 90.88 165 GLY A O 1
ATOM 1359 N N . GLN A 1 166 ? -4.788 3.382 -18.819 1.00 93.06 166 GLN A N 1
ATOM 1360 C CA . GLN A 1 166 ? -4.158 4.698 -18.929 1.00 93.06 166 GLN A CA 1
ATOM 1361 C C . GLN A 1 166 ? -2.660 4.644 -18.582 1.00 93.06 166 GLN A C 1
ATOM 1363 O O . GLN A 1 166 ? -2.196 5.295 -17.650 1.00 93.06 166 GLN A O 1
ATOM 1368 N N . TRP A 1 167 ? -1.892 3.827 -19.310 1.00 91.44 167 TRP A N 1
ATOM 1369 C CA . TRP A 1 167 ? -0.513 3.450 -18.944 1.00 91.44 167 TRP A CA 1
ATOM 1370 C C . TRP A 1 167 ? 0.542 4.512 -19.281 1.00 91.44 167 TRP A C 1
ATOM 1372 O O . TRP A 1 167 ? 1.594 4.569 -18.639 1.00 91.44 167 TRP A O 1
ATOM 1382 N N . LEU A 1 168 ? 0.256 5.346 -20.286 1.00 90.12 168 LEU A N 1
ATOM 1383 C CA . LEU A 1 168 ? 1.133 6.425 -20.759 1.00 90.12 168 LEU A CA 1
ATOM 1384 C C . LEU A 1 168 ? 0.518 7.815 -20.548 1.00 90.12 168 LEU A C 1
ATOM 1386 O O . LEU A 1 168 ? 1.219 8.769 -20.215 1.00 90.12 168 LEU A O 1
ATOM 1390 N N . LYS A 1 169 ? -0.796 7.931 -20.759 1.00 92.31 169 LYS A N 1
ATOM 1391 C CA . LYS A 1 169 ? -1.558 9.183 -20.711 1.00 92.31 169 LYS A CA 1
ATOM 1392 C C . LYS A 1 169 ? -2.681 9.057 -19.669 1.00 92.31 169 LYS A C 1
ATOM 1394 O O . LYS A 1 169 ? -3.818 8.795 -20.046 1.00 92.31 169 LYS A O 1
ATOM 1399 N N . PRO A 1 170 ? -2.369 9.173 -18.363 1.00 92.50 170 PRO A N 1
ATOM 1400 C CA . PRO A 1 170 ? -3.378 9.129 -17.310 1.00 92.50 170 PRO A CA 1
ATOM 1401 C C . PRO A 1 170 ? -4.309 10.332 -17.439 1.00 92.50 170 PRO A C 1
ATOM 1403 O O . PRO A 1 170 ? -3.839 11.467 -17.466 1.00 92.50 170 PRO A O 1
ATOM 1406 N N . PHE A 1 171 ? -5.617 10.097 -17.509 1.00 90.88 171 PHE A N 1
ATOM 1407 C CA . PHE A 1 171 ? -6.603 11.176 -17.556 1.00 90.88 171 PHE A CA 1
ATOM 1408 C C . PHE A 1 171 ? -6.858 11.736 -16.159 1.00 90.88 171 PHE A C 1
ATOM 1410 O O . PHE A 1 171 ? -6.605 11.063 -15.163 1.00 90.88 171 PHE A O 1
ATOM 1417 N N . GLN A 1 172 ? -7.359 12.957 -16.049 1.00 88.25 172 GLN A N 1
ATOM 1418 C CA . GLN A 1 172 ? -7.917 13.477 -14.809 1.00 88.25 172 GLN A CA 1
ATOM 1419 C C . GLN A 1 172 ? -9.246 12.762 -14.534 1.00 88.25 172 GLN A C 1
ATOM 1421 O O . GLN A 1 172 ? -10.035 12.546 -15.447 1.00 88.25 172 GLN A O 1
ATOM 1426 N N . ASN A 1 173 ? -9.488 12.355 -13.284 1.00 71.81 173 ASN A N 1
ATOM 1427 C CA . ASN A 1 173 ? -10.834 11.921 -12.904 1.00 71.81 173 ASN A CA 1
ATOM 1428 C C . ASN A 1 173 ? -11.626 13.187 -12.575 1.00 71.81 173 ASN A C 1
ATOM 1430 O O . ASN A 1 173 ? -11.438 13.741 -11.495 1.00 71.81 173 ASN A O 1
ATOM 1434 N N . THR A 1 174 ? -12.453 13.659 -13.499 1.00 66.06 174 THR A N 1
ATOM 1435 C CA . THR A 1 174 ? -13.455 14.690 -13.218 1.00 66.06 174 THR A CA 1
ATOM 1436 C C . THR A 1 174 ? -14.768 13.983 -12.892 1.00 66.06 174 THR A C 1
ATOM 1438 O O . THR A 1 174 ? -15.169 13.070 -13.611 1.00 66.06 174 THR A O 1
ATOM 1441 N N . GLN A 1 175 ? -15.406 14.345 -11.777 1.00 65.88 175 GLN A N 1
ATOM 1442 C CA . GLN A 1 175 ? -16.798 13.951 -11.500 1.00 65.88 175 GLN A CA 1
ATOM 1443 C C . GLN A 1 175 ? -17.797 14.885 -12.197 1.00 65.88 175 GLN A C 1
ATOM 1445 O O . GLN A 1 175 ? -19.003 14.687 -12.085 1.00 65.88 175 GLN A O 1
ATOM 1450 N N . ASP A 1 176 ? -17.284 15.896 -12.899 1.00 71.06 176 ASP A N 1
ATOM 1451 C CA . ASP A 1 176 ? -18.076 16.855 -13.650 1.00 71.06 176 ASP A CA 1
ATOM 1452 C C . ASP A 1 176 ? -18.821 16.173 -14.799 1.00 71.06 176 ASP A C 1
ATOM 1454 O O . ASP A 1 176 ? -18.371 15.164 -15.356 1.00 71.06 176 ASP A O 1
ATOM 1458 N N . GLU A 1 177 ? -19.966 16.751 -15.157 1.00 77.38 177 GLU A N 1
ATOM 1459 C CA . GLU A 1 177 ? -20.769 16.291 -16.281 1.00 77.38 177 GLU A CA 1
ATOM 1460 C C . GLU A 1 177 ? -19.930 16.293 -17.565 1.00 77.38 177 GLU A C 1
ATOM 1462 O O . GLU A 1 177 ? -19.207 17.245 -17.874 1.00 77.38 177 GLU A O 1
ATOM 1467 N N . TRP A 1 178 ? -19.998 15.193 -18.314 1.00 82.44 178 TRP A N 1
ATOM 1468 C CA . TRP A 1 178 ? -19.325 15.106 -19.601 1.00 82.44 178 TRP A CA 1
ATOM 1469 C C . TRP A 1 178 ? -19.988 16.085 -20.574 1.00 82.44 178 TRP A C 1
ATOM 1471 O O . TRP A 1 178 ? -21.153 15.915 -20.921 1.00 82.44 178 TRP A O 1
ATOM 1481 N N . VAL A 1 179 ? -19.245 17.101 -21.020 1.00 83.19 179 VAL A N 1
ATOM 1482 C CA . VAL A 1 179 ? -19.760 18.100 -21.971 1.00 83.19 179 VAL A CA 1
ATOM 1483 C C . VAL A 1 179 ? -19.375 17.727 -23.400 1.00 83.19 179 VAL A C 1
ATOM 1485 O O . VAL A 1 179 ? -20.222 17.696 -24.288 1.00 83.19 179 VAL A O 1
ATOM 1488 N N . ASN A 1 180 ? -18.087 17.468 -23.646 1.00 87.62 180 ASN A N 1
ATOM 1489 C CA . ASN A 1 180 ? -17.559 16.997 -24.928 1.00 87.62 180 ASN A CA 1
ATOM 1490 C C . ASN A 1 180 ? -16.112 16.486 -24.761 1.00 87.62 180 ASN A C 1
ATOM 1492 O O . ASN A 1 180 ? -15.575 16.421 -23.657 1.00 87.62 180 ASN A O 1
ATOM 1496 N N . SER A 1 181 ? -15.442 16.133 -25.862 1.00 87.62 181 SER A N 1
ATOM 1497 C CA . SER A 1 181 ? -14.085 15.573 -25.830 1.00 87.62 181 SER A CA 1
ATOM 1498 C C . SER A 1 181 ? -13.008 16.491 -25.224 1.00 87.62 181 SER A C 1
ATOM 1500 O O . SER A 1 181 ? -11.957 15.983 -24.841 1.00 87.62 181 SER A O 1
ATOM 1502 N N . THR A 1 182 ? -13.227 17.805 -25.087 1.00 84.25 182 THR A N 1
ATOM 1503 C CA . THR A 1 182 ? -12.273 18.700 -24.396 1.00 84.25 182 THR A CA 1
ATOM 1504 C C . THR A 1 182 ? -12.265 18.505 -22.879 1.00 84.25 182 THR A C 1
ATOM 1506 O O . THR A 1 182 ? -11.307 18.906 -22.221 1.00 84.25 182 THR A O 1
ATOM 1509 N N . SER A 1 183 ? -13.268 17.815 -22.324 1.00 82.38 183 SER A N 1
ATOM 1510 C CA . SER A 1 183 ? -13.284 17.384 -20.923 1.00 82.38 183 SER A CA 1
ATOM 1511 C C . SER A 1 183 ? -12.183 16.355 -20.612 1.00 82.38 183 SER A C 1
ATOM 1513 O O . SER A 1 183 ? -11.812 16.186 -19.450 1.00 82.38 183 SER A O 1
ATOM 1515 N N . PHE A 1 184 ? -11.608 15.685 -21.625 1.00 82.50 184 PHE A N 1
ATOM 1516 C CA . PHE A 1 184 ? -10.449 14.810 -21.431 1.00 82.50 184 PHE A CA 1
ATOM 1517 C C . PHE A 1 184 ? -9.186 15.633 -21.177 1.00 82.50 184 PHE A C 1
ATOM 1519 O O . PHE A 1 184 ? -8.516 16.101 -22.097 1.00 82.50 184 PHE A O 1
ATOM 1526 N N . THR A 1 185 ? -8.814 15.745 -19.908 1.00 88.56 185 THR A N 1
ATOM 1527 C CA . THR A 1 185 ? -7.548 16.351 -19.490 1.00 88.56 185 THR A CA 1
ATOM 1528 C C . THR A 1 185 ? -6.592 15.287 -18.969 1.00 88.56 185 THR A C 1
ATOM 1530 O O . THR A 1 185 ? -7.000 14.245 -18.459 1.00 88.56 185 THR A O 1
ATOM 1533 N N . ILE A 1 186 ? -5.292 15.519 -19.130 1.00 91.88 186 ILE A N 1
ATOM 1534 C CA . ILE A 1 186 ? -4.244 14.635 -18.615 1.00 91.88 186 ILE A CA 1
ATOM 1535 C C . ILE A 1 186 ? -3.961 14.994 -17.161 1.00 91.88 186 ILE A C 1
ATOM 1537 O O . ILE A 1 186 ? -3.807 16.168 -16.848 1.00 91.88 186 ILE A O 1
ATOM 1541 N N . CYS A 1 187 ? -3.825 13.994 -16.292 1.00 91.69 187 CYS A N 1
ATOM 1542 C CA . CYS A 1 187 ? -3.428 14.166 -14.901 1.00 91.69 187 CYS A CA 1
ATOM 1543 C C . CYS A 1 187 ? -1.898 14.345 -14.807 1.00 91.69 187 CYS A C 1
ATOM 1545 O O . CYS A 1 187 ? -1.160 13.357 -14.934 1.00 91.69 187 CYS A O 1
ATOM 1547 N N . PRO A 1 188 ? -1.377 15.565 -14.557 1.00 91.50 188 PRO A N 1
ATOM 1548 C CA . PRO A 1 188 ? 0.066 15.805 -14.573 1.00 91.50 188 PRO A CA 1
ATOM 1549 C C . PRO A 1 188 ? 0.775 15.081 -13.426 1.00 91.50 188 PRO A C 1
ATOM 1551 O O . PRO A 1 188 ? 1.886 14.584 -13.602 1.00 91.50 188 PRO A O 1
ATOM 1554 N N . GLN A 1 189 ? 0.110 14.959 -12.272 1.00 91.25 189 GLN A N 1
ATOM 1555 C CA . GLN A 1 189 ? 0.660 14.266 -11.110 1.00 91.25 189 GLN A CA 1
ATOM 1556 C C . GLN A 1 189 ? 0.916 12.786 -11.406 1.00 91.25 189 GLN A C 1
ATOM 1558 O O . GLN A 1 189 ? 2.016 12.302 -11.157 1.00 91.25 189 GLN A O 1
ATOM 1563 N N . SER A 1 190 ? -0.047 12.078 -12.006 1.00 92.06 190 SER A N 1
ATOM 1564 C CA . SER A 1 190 ? 0.146 10.669 -12.370 1.00 92.06 190 SER A CA 1
ATOM 1565 C C . SER A 1 190 ? 1.235 10.485 -13.429 1.00 92.06 190 SER A C 1
ATOM 1567 O O . SER A 1 190 ? 1.947 9.490 -13.376 1.00 92.06 190 SER A O 1
ATOM 1569 N N . ILE A 1 191 ? 1.441 11.447 -14.341 1.00 92.75 191 ILE A N 1
ATOM 1570 C CA . ILE A 1 191 ? 2.603 11.417 -15.248 1.00 92.75 191 ILE A CA 1
ATOM 1571 C C . ILE A 1 191 ? 3.917 11.487 -14.468 1.00 92.75 191 ILE A C 1
ATOM 1573 O O . ILE A 1 191 ? 4.848 10.747 -14.782 1.00 92.75 191 ILE A O 1
ATOM 1577 N N . GLN A 1 192 ? 4.022 12.380 -13.482 1.00 91.50 192 GLN A N 1
ATOM 1578 C CA . GLN A 1 192 ? 5.243 12.501 -12.685 1.00 91.50 192 GLN A CA 1
ATOM 1579 C C . GLN A 1 192 ? 5.475 11.263 -11.819 1.00 91.50 192 GLN A C 1
ATOM 1581 O O . GLN A 1 192 ? 6.601 10.775 -11.747 1.00 91.50 192 GLN A O 1
ATOM 1586 N N . ASP A 1 193 ? 4.419 10.716 -11.222 1.00 91.31 193 ASP A N 1
ATOM 1587 C CA . ASP A 1 193 ? 4.504 9.483 -10.445 1.00 91.31 193 ASP A CA 1
ATOM 1588 C C . ASP A 1 193 ? 4.978 8.314 -11.332 1.00 91.31 193 ASP A C 1
ATOM 1590 O O . ASP A 1 193 ? 5.925 7.610 -10.993 1.00 91.31 193 A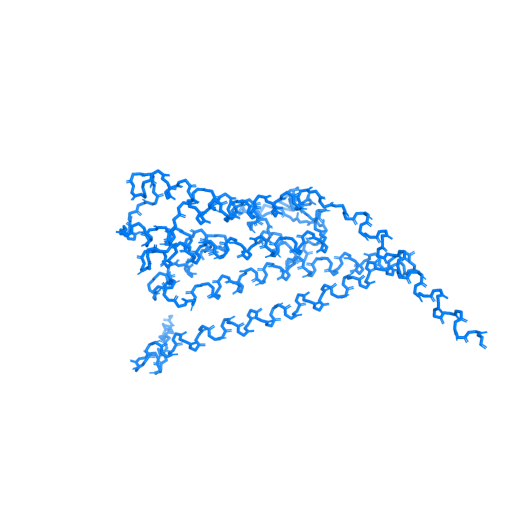SP A O 1
ATOM 1594 N N . PHE A 1 194 ? 4.417 8.181 -12.537 1.00 92.00 194 PHE A N 1
ATOM 1595 C CA . PHE A 1 194 ? 4.793 7.162 -13.520 1.00 92.00 194 PHE A CA 1
ATOM 1596 C C . PHE A 1 194 ? 6.244 7.221 -14.001 1.00 92.00 194 PHE A C 1
ATOM 1598 O O . PHE A 1 194 ? 6.727 6.208 -14.510 1.00 92.00 194 PHE A O 1
ATOM 1605 N N . LYS A 1 195 ? 6.922 8.370 -13.877 1.00 89.31 195 LYS A N 1
ATOM 1606 C CA . LYS A 1 195 ? 8.362 8.505 -14.158 1.00 89.31 195 LYS A CA 1
ATOM 1607 C C . LYS A 1 195 ? 9.236 8.003 -13.009 1.00 89.31 195 LYS A C 1
ATOM 1609 O O . LYS A 1 195 ? 10.382 7.638 -13.247 1.00 89.31 195 LYS A O 1
ATOM 1614 N N . LYS A 1 196 ? 8.719 8.031 -11.778 1.00 89.12 196 LYS A N 1
ATOM 1615 C CA . LYS A 1 196 ? 9.410 7.531 -10.579 1.00 89.12 196 LYS A CA 1
ATOM 1616 C C . LYS A 1 196 ? 9.229 6.022 -10.409 1.00 89.12 196 LYS A C 1
ATOM 1618 O O . LYS A 1 196 ? 10.084 5.367 -9.811 1.00 89.12 196 LYS A O 1
ATOM 1623 N N . ASP A 1 197 ? 8.134 5.484 -10.945 1.00 90.50 197 ASP A N 1
ATOM 1624 C CA . ASP A 1 197 ? 7.850 4.053 -10.962 1.00 90.50 197 ASP A CA 1
ATOM 1625 C C . ASP A 1 197 ? 9.027 3.258 -11.531 1.00 90.50 197 ASP A C 1
ATOM 1627 O O . ASP A 1 197 ? 9.472 3.441 -12.663 1.00 90.50 197 ASP A O 1
ATOM 1631 N N . SER A 1 198 ? 9.528 2.349 -10.710 1.00 93.38 198 SER A N 1
ATOM 1632 C CA . SER A 1 198 ? 10.624 1.455 -11.040 1.00 93.38 198 SER A CA 1
ATOM 1633 C C . SER A 1 198 ? 10.579 0.258 -10.107 1.00 93.38 198 SER A C 1
ATOM 1635 O O . SER A 1 198 ? 9.950 0.293 -9.046 1.00 93.38 198 SER A O 1
ATOM 1637 N N . ILE A 1 199 ? 11.313 -0.794 -10.456 1.00 95.44 199 ILE A N 1
ATOM 1638 C CA . ILE A 1 199 ? 11.450 -1.963 -9.586 1.00 95.44 199 ILE A CA 1
ATOM 1639 C C . ILE A 1 199 ? 11.951 -1.606 -8.178 1.00 95.44 199 ILE A C 1
ATOM 1641 O O . ILE A 1 199 ? 11.500 -2.189 -7.195 1.00 95.44 199 ILE A O 1
ATOM 1645 N N . LEU A 1 200 ? 12.876 -0.646 -8.062 1.00 95.44 200 LEU A N 1
ATOM 1646 C CA . LEU A 1 200 ? 13.412 -0.218 -6.772 1.00 95.44 200 LEU A CA 1
ATOM 1647 C C . LEU A 1 200 ? 12.374 0.584 -5.993 1.00 95.44 200 LEU A C 1
ATOM 1649 O O . LEU A 1 200 ? 12.151 0.310 -4.819 1.00 95.44 200 LEU A O 1
ATOM 1653 N N . PHE A 1 201 ? 11.695 1.519 -6.661 1.00 94.62 201 PHE A N 1
ATOM 1654 C CA . PHE A 1 201 ? 10.661 2.339 -6.039 1.00 94.62 201 PHE A CA 1
ATOM 1655 C C . PHE A 1 201 ? 9.541 1.481 -5.454 1.00 94.62 201 PHE A C 1
ATOM 1657 O O . PHE A 1 201 ? 9.196 1.626 -4.282 1.00 94.62 201 PHE A O 1
ATOM 1664 N N . THR A 1 202 ? 9.026 0.533 -6.234 1.00 94.50 202 THR A N 1
ATOM 1665 C CA . THR A 1 202 ? 7.947 -0.363 -5.808 1.00 94.50 202 THR A CA 1
ATOM 1666 C C . THR A 1 202 ? 8.379 -1.258 -4.640 1.00 94.50 202 THR A C 1
ATOM 1668 O O . THR A 1 202 ? 7.628 -1.416 -3.677 1.00 94.50 202 THR A O 1
ATOM 1671 N N . ASN A 1 203 ? 9.613 -1.775 -4.664 1.00 95.25 203 ASN A N 1
ATOM 1672 C CA . ASN A 1 203 ? 10.180 -2.564 -3.568 1.00 95.25 203 ASN A CA 1
ATOM 1673 C C . ASN A 1 203 ? 10.294 -1.768 -2.260 1.00 95.25 203 ASN A C 1
ATOM 1675 O O . ASN A 1 203 ? 9.875 -2.229 -1.196 1.00 95.25 203 ASN A O 1
ATOM 1679 N N . GLU A 1 204 ? 10.849 -0.560 -2.325 1.00 95.88 204 GLU A N 1
ATOM 1680 C CA . GLU A 1 204 ? 11.005 0.304 -1.155 1.00 95.88 204 GLU A CA 1
ATOM 1681 C C . GLU A 1 204 ? 9.641 0.796 -0.626 1.00 95.88 204 GLU A C 1
ATOM 1683 O O . GLU A 1 204 ? 9.428 0.853 0.588 1.00 95.88 204 GLU A O 1
ATOM 1688 N N . LYS A 1 205 ? 8.663 1.042 -1.510 1.00 95.12 205 LYS A N 1
ATOM 1689 C CA . LYS A 1 205 ? 7.274 1.334 -1.120 1.00 95.12 205 LYS A CA 1
ATOM 1690 C C . LYS A 1 205 ? 6.614 0.175 -0.385 1.00 95.12 205 LYS A C 1
ATOM 1692 O O . LYS A 1 205 ? 5.958 0.404 0.626 1.00 95.12 205 LYS A O 1
ATOM 1697 N N . MET A 1 206 ? 6.807 -1.062 -0.834 1.00 94.75 206 MET A N 1
ATOM 1698 C CA . MET A 1 206 ? 6.259 -2.237 -0.150 1.00 94.75 206 MET A CA 1
ATOM 1699 C C . MET A 1 206 ? 6.790 -2.364 1.285 1.00 94.75 206 MET A C 1
ATOM 1701 O O . MET A 1 206 ? 6.029 -2.657 2.209 1.00 94.75 206 MET A O 1
ATOM 1705 N N . LYS A 1 207 ? 8.083 -2.083 1.498 1.00 95.94 207 LYS A N 1
ATOM 1706 C CA . LYS A 1 207 ? 8.688 -2.043 2.841 1.00 95.94 207 LYS A CA 1
ATOM 1707 C C . LYS A 1 207 ? 8.061 -0.953 3.705 1.00 95.94 207 LYS A C 1
ATOM 1709 O O . LYS A 1 207 ? 7.681 -1.231 4.838 1.00 95.94 207 LYS A O 1
ATOM 1714 N N . LEU A 1 208 ? 7.898 0.254 3.160 1.00 96.38 208 LEU A N 1
ATOM 1715 C CA . LEU A 1 208 ? 7.256 1.367 3.863 1.00 96.38 208 LEU A CA 1
ATOM 1716 C C . LEU A 1 208 ? 5.830 1.018 4.307 1.00 96.38 208 LEU A C 1
ATOM 1718 O O . LEU A 1 208 ? 5.474 1.231 5.463 1.00 96.38 208 LEU A O 1
ATOM 1722 N N . LEU A 1 209 ? 5.031 0.435 3.411 1.00 94.75 209 LEU A N 1
ATOM 1723 C CA . LEU A 1 209 ? 3.652 0.043 3.709 1.00 94.75 209 LEU A CA 1
ATOM 1724 C C . LEU A 1 209 ? 3.571 -1.030 4.801 1.00 94.75 209 LEU A C 1
ATOM 1726 O O . LEU A 1 209 ? 2.684 -0.965 5.648 1.00 94.75 209 LEU A O 1
ATOM 1730 N N . ASN A 1 210 ? 4.513 -1.978 4.835 1.00 95.12 210 ASN A N 1
ATOM 1731 C CA . ASN A 1 210 ? 4.598 -2.948 5.930 1.00 95.12 210 ASN A CA 1
ATOM 1732 C C . ASN A 1 210 ? 4.887 -2.282 7.280 1.00 95.12 210 ASN A C 1
ATOM 1734 O O . ASN A 1 210 ? 4.271 -2.659 8.275 1.00 95.12 210 ASN A O 1
ATOM 1738 N N . ILE A 1 211 ? 5.782 -1.287 7.319 1.00 95.75 211 ILE A N 1
ATOM 1739 C CA . ILE A 1 211 ? 6.096 -0.550 8.553 1.00 95.75 211 ILE A CA 1
ATOM 1740 C C . ILE A 1 211 ? 4.856 0.212 9.043 1.00 95.75 211 ILE A C 1
ATOM 1742 O O . ILE A 1 211 ? 4.497 0.102 10.213 1.00 95.75 211 ILE A O 1
ATOM 1746 N N . ILE A 1 212 ? 4.160 0.922 8.147 1.00 95.81 212 ILE A N 1
ATOM 1747 C CA . ILE A 1 212 ? 2.921 1.651 8.472 1.00 95.81 212 ILE A CA 1
ATOM 1748 C C . ILE A 1 212 ? 1.846 0.690 8.995 1.00 95.81 212 ILE A C 1
ATOM 1750 O O . ILE A 1 212 ? 1.211 0.959 10.011 1.00 95.81 212 ILE A O 1
ATOM 1754 N N . CYS A 1 213 ? 1.668 -0.458 8.340 1.00 95.38 213 CYS A N 1
ATOM 1755 C CA . CYS A 1 213 ? 0.713 -1.472 8.773 1.00 95.38 213 CYS A CA 1
ATOM 1756 C C . CYS A 1 213 ? 1.039 -2.019 10.170 1.00 95.38 213 CYS A C 1
ATOM 1758 O O . CYS A 1 213 ? 0.143 -2.161 11.001 1.00 95.38 213 CYS A O 1
ATOM 1760 N N . GLY A 1 214 ? 2.318 -2.299 10.436 1.00 93.75 214 GLY A N 1
ATOM 1761 C CA . GLY A 1 214 ? 2.781 -2.733 11.752 1.00 93.75 214 GLY A CA 1
ATOM 1762 C C . GLY A 1 214 ? 2.555 -1.674 12.833 1.00 93.75 214 GLY A C 1
ATOM 1763 O O . GLY A 1 214 ? 2.189 -2.023 13.953 1.00 93.75 214 GLY A O 1
ATOM 1764 N N . ALA A 1 215 ? 2.698 -0.389 12.496 1.00 94.25 215 ALA A N 1
ATOM 1765 C CA . ALA A 1 215 ? 2.400 0.711 13.409 1.00 94.25 215 ALA A CA 1
ATOM 1766 C C . ALA A 1 215 ? 0.914 0.740 13.800 1.00 94.25 215 ALA A C 1
ATOM 1768 O O . ALA A 1 215 ? 0.606 0.798 14.987 1.00 94.25 215 ALA A O 1
ATOM 1769 N N . ILE A 1 216 ? -0.001 0.627 12.828 1.00 95.56 216 ILE A N 1
ATOM 1770 C CA . ILE A 1 216 ? -1.451 0.600 13.093 1.00 95.56 216 ILE A CA 1
ATOM 1771 C C . ILE A 1 216 ? -1.827 -0.608 13.954 1.00 95.56 216 ILE A C 1
ATOM 1773 O O . ILE A 1 216 ? -2.531 -0.438 14.946 1.00 95.56 216 ILE A O 1
ATOM 1777 N N . ASN A 1 217 ? -1.323 -1.804 13.620 1.00 94.19 217 ASN A N 1
ATOM 1778 C CA . ASN A 1 217 ? -1.532 -2.996 14.446 1.00 94.19 217 ASN A CA 1
ATOM 1779 C C . ASN A 1 217 ? -1.068 -2.749 15.891 1.00 94.19 217 ASN A C 1
ATOM 1781 O O . ASN A 1 217 ? -1.838 -2.942 16.828 1.00 94.19 217 ASN A O 1
ATOM 1785 N N . SER A 1 218 ? 0.167 -2.264 16.056 1.00 91.56 218 SER A N 1
ATOM 1786 C CA . SER A 1 218 ? 0.778 -2.057 17.373 1.00 91.56 218 SER A CA 1
ATOM 1787 C C . SER A 1 218 ? -0.007 -1.057 18.224 1.00 91.56 218 SER A C 1
ATOM 1789 O O . SER A 1 218 ? -0.141 -1.256 19.429 1.00 91.56 218 SER A O 1
ATOM 1791 N N . ILE A 1 219 ? -0.552 -0.005 17.605 1.00 93.62 219 ILE A N 1
ATOM 1792 C CA . ILE A 1 219 ? -1.432 0.963 18.269 1.00 93.62 219 ILE A CA 1
ATOM 1793 C C . ILE A 1 219 ? -2.737 0.286 18.702 1.00 93.62 219 ILE A C 1
ATOM 1795 O O . ILE A 1 219 ? -3.113 0.402 19.869 1.00 93.62 219 ILE A O 1
ATOM 1799 N N . ALA A 1 220 ? -3.395 -0.447 17.798 1.00 91.88 220 ALA A N 1
ATOM 1800 C CA . ALA A 1 220 ? -4.696 -1.073 18.047 1.00 91.88 220 ALA A CA 1
ATOM 1801 C C . ALA A 1 220 ? -4.661 -2.084 19.206 1.00 91.88 220 ALA A C 1
ATOM 1803 O O . ALA A 1 220 ? -5.567 -2.103 20.035 1.00 91.88 220 ALA A O 1
ATOM 1804 N N . ILE A 1 221 ? -3.593 -2.885 19.304 1.00 89.00 221 ILE A N 1
ATOM 1805 C CA . ILE A 1 221 ? -3.392 -3.846 20.408 1.00 89.00 221 ILE A CA 1
ATOM 1806 C C . ILE A 1 221 ? -2.780 -3.199 21.662 1.00 89.00 221 ILE A C 1
ATOM 1808 O O . ILE A 1 221 ? -2.659 -3.827 22.717 1.00 89.00 221 ILE A O 1
ATOM 1812 N N . GLY A 1 222 ? -2.318 -1.953 21.540 1.00 81.69 222 GLY A N 1
ATOM 1813 C CA . GLY A 1 222 ? -1.557 -1.259 22.568 1.00 81.69 222 GLY A CA 1
ATOM 1814 C C . GLY A 1 222 ? -2.348 -1.014 23.851 1.00 81.69 222 GLY A C 1
ATOM 1815 O O . GLY A 1 222 ? -1.742 -1.084 24.920 1.00 81.69 222 GLY A O 1
ATOM 1816 N N . SER A 1 223 ? -3.668 -0.803 23.772 1.00 69.69 223 SER A N 1
ATOM 1817 C CA . SER A 1 223 ? -4.535 -0.627 24.949 1.00 69.69 223 SER A CA 1
ATOM 1818 C C . SER A 1 223 ? -4.711 -1.913 25.747 1.00 69.69 223 SER A C 1
ATOM 1820 O O . SER A 1 223 ? -4.545 -1.902 26.965 1.00 69.69 223 SER A O 1
ATOM 1822 N N . GLU A 1 224 ? -4.973 -3.035 25.074 1.00 63.81 224 GLU A N 1
ATOM 1823 C CA . GLU A 1 224 ? -5.203 -4.335 25.724 1.00 63.81 224 GLU A CA 1
ATOM 1824 C C . GLU A 1 224 ? -3.947 -4.868 26.432 1.00 63.81 224 GLU A C 1
ATOM 1826 O O . GLU A 1 224 ? -4.037 -5.598 27.419 1.00 63.81 224 GLU A O 1
ATOM 1831 N N . HIS A 1 225 ? -2.757 -4.489 25.957 1.00 63.72 225 HIS A N 1
ATOM 1832 C CA . HIS A 1 225 ? -1.496 -5.036 26.461 1.00 63.72 225 HIS A CA 1
ATOM 1833 C C . HIS A 1 225 ? -0.552 -4.013 27.104 1.00 63.72 225 HIS A C 1
ATOM 1835 O O . HIS A 1 225 ? 0.531 -4.403 27.540 1.00 63.72 225 HIS A O 1
ATOM 1841 N N . LYS A 1 226 ? -0.911 -2.720 27.145 1.00 63.97 226 LYS A N 1
ATOM 1842 C CA . LYS A 1 226 ? -0.023 -1.606 27.554 1.00 63.97 226 LYS A CA 1
ATOM 1843 C C . LYS A 1 226 ? 1.339 -1.623 26.842 1.00 63.97 226 LYS A C 1
ATOM 1845 O O . LYS A 1 226 ? 2.359 -1.231 27.405 1.00 63.97 226 LYS A O 1
ATOM 1850 N N . LYS A 1 227 ? 1.367 -2.135 25.609 1.00 65.88 227 LYS A N 1
ATOM 1851 C CA . LYS A 1 227 ? 2.609 -2.404 24.869 1.00 65.88 227 LYS A CA 1
ATOM 1852 C C . LYS A 1 227 ? 3.054 -1.241 24.003 1.00 65.88 227 LYS A C 1
ATOM 1854 O O . LYS A 1 227 ? 4.241 -1.150 23.729 1.00 65.88 227 LYS A O 1
ATOM 1859 N N . PHE A 1 228 ? 2.145 -0.377 23.556 1.00 78.00 228 PHE A N 1
ATOM 1860 C CA . PHE A 1 228 ? 2.496 0.733 22.673 1.00 78.00 228 PHE A CA 1
ATOM 1861 C C . PHE A 1 228 ? 2.808 1.991 23.483 1.00 78.00 228 PHE A C 1
ATOM 1863 O O . PHE A 1 228 ? 1.989 2.433 24.282 1.00 78.00 228 PHE A O 1
ATOM 1870 N N . ASN A 1 229 ? 4.000 2.551 23.291 1.00 77.00 229 ASN A N 1
ATOM 1871 C CA . ASN A 1 229 ? 4.472 3.746 23.982 1.00 77.00 229 ASN A CA 1
ATOM 1872 C C . ASN A 1 229 ? 5.254 4.650 23.012 1.00 77.00 229 ASN A C 1
ATOM 1874 O O . ASN A 1 229 ? 5.498 4.283 21.860 1.00 77.00 229 ASN A O 1
ATOM 1878 N N . VAL A 1 230 ? 5.666 5.824 23.496 1.00 75.56 230 VAL A N 1
ATOM 1879 C CA . VAL A 1 230 ? 6.411 6.819 22.705 1.00 75.56 230 VAL A CA 1
ATOM 1880 C C . VAL A 1 230 ? 7.715 6.255 22.143 1.00 75.56 230 VAL A C 1
ATOM 1882 O O . VAL A 1 230 ? 8.003 6.459 20.970 1.00 75.56 230 VAL A O 1
ATOM 1885 N N . GLN A 1 231 ? 8.459 5.476 22.932 1.00 76.62 231 GLN A N 1
ATOM 1886 C CA . GLN A 1 231 ? 9.733 4.899 22.499 1.00 76.62 231 GLN A CA 1
ATOM 1887 C C . GLN A 1 231 ? 9.559 3.954 21.301 1.00 76.62 231 GLN A C 1
ATOM 1889 O O . GLN A 1 231 ? 10.339 4.002 20.350 1.00 76.62 231 GLN A O 1
ATOM 1894 N N . ASN A 1 232 ? 8.499 3.141 21.309 1.00 83.75 232 ASN A N 1
ATOM 1895 C CA . ASN A 1 232 ? 8.168 2.273 20.181 1.00 83.75 232 ASN A CA 1
ATOM 1896 C C . ASN A 1 232 ? 7.820 3.091 18.934 1.00 83.75 232 ASN A C 1
ATOM 1898 O O . ASN A 1 232 ? 8.185 2.713 17.819 1.00 83.75 232 ASN A O 1
ATOM 1902 N N . PHE A 1 233 ? 7.119 4.216 19.104 1.00 90.06 233 PHE A N 1
ATOM 1903 C CA . PHE A 1 233 ? 6.814 5.097 17.985 1.00 90.06 233 PHE A CA 1
ATOM 1904 C C . PHE A 1 233 ? 8.061 5.787 17.429 1.00 90.06 233 PHE A C 1
ATOM 1906 O O . PHE A 1 233 ? 8.182 5.891 16.213 1.00 90.06 233 PHE A O 1
ATOM 1913 N N . ASP A 1 234 ? 9.008 6.203 18.268 1.00 92.00 234 ASP A N 1
ATOM 1914 C CA . ASP A 1 234 ? 10.267 6.796 17.807 1.00 92.00 234 ASP A CA 1
ATOM 1915 C C . ASP A 1 234 ? 11.065 5.821 16.935 1.00 92.00 234 ASP A C 1
ATOM 1917 O O . ASP A 1 234 ? 11.609 6.205 15.895 1.00 92.00 234 ASP A O 1
ATOM 1921 N N . ASP A 1 235 ? 11.086 4.538 17.298 1.00 92.12 235 ASP A N 1
ATOM 1922 C CA . ASP A 1 235 ? 11.708 3.485 16.494 1.00 92.12 235 ASP A CA 1
ATOM 1923 C C . ASP A 1 235 ? 11.014 3.325 15.139 1.00 92.12 235 ASP A C 1
ATOM 1925 O O . ASP A 1 235 ? 11.675 3.322 14.095 1.00 92.12 235 ASP A O 1
ATOM 1929 N N . ILE A 1 236 ? 9.680 3.273 15.137 1.00 93.44 236 ILE A N 1
ATOM 1930 C CA . ILE A 1 236 ? 8.872 3.225 13.913 1.00 93.44 236 ILE A CA 1
ATOM 1931 C C . ILE A 1 236 ? 9.126 4.467 13.053 1.00 93.44 236 ILE A C 1
ATOM 1933 O O . ILE A 1 236 ? 9.368 4.342 11.856 1.00 93.44 236 ILE A O 1
ATOM 1937 N N . ASN A 1 237 ? 9.125 5.658 13.645 1.00 94.75 237 ASN A N 1
ATOM 1938 C CA . ASN A 1 237 ? 9.350 6.926 12.961 1.00 94.75 237 ASN A CA 1
ATOM 1939 C C . ASN A 1 237 ? 10.749 6.970 12.328 1.00 94.75 237 ASN A C 1
ATOM 1941 O O . ASN A 1 237 ? 10.887 7.354 11.167 1.00 94.75 237 ASN A O 1
ATOM 1945 N N . ARG A 1 238 ? 11.789 6.492 13.027 1.00 96.00 238 ARG A N 1
ATOM 1946 C CA . ARG A 1 238 ? 13.138 6.341 12.454 1.00 96.00 238 ARG A CA 1
ATOM 1947 C C . ARG A 1 238 ? 13.154 5.370 11.274 1.00 96.00 238 ARG A C 1
ATOM 1949 O O . ARG A 1 238 ? 13.774 5.670 10.252 1.00 96.00 238 ARG A O 1
ATOM 1956 N N . LEU A 1 239 ? 12.478 4.225 11.389 1.00 95.88 239 LEU A N 1
ATOM 1957 C CA . LEU A 1 239 ? 12.382 3.242 10.305 1.00 95.88 239 LEU A CA 1
ATOM 1958 C C . LEU A 1 239 ? 11.641 3.801 9.086 1.00 95.88 239 LEU A C 1
ATOM 1960 O O . LEU A 1 239 ? 12.113 3.624 7.962 1.00 95.88 239 LEU A O 1
ATOM 1964 N N . VAL A 1 240 ? 10.527 4.505 9.300 1.00 96.31 240 VAL A N 1
ATOM 1965 C CA . VAL A 1 240 ? 9.763 5.169 8.239 1.00 96.31 240 VAL A CA 1
ATOM 1966 C C . VAL A 1 240 ? 10.611 6.234 7.556 1.00 96.31 240 VAL A C 1
ATOM 1968 O O . VAL A 1 240 ? 10.755 6.180 6.339 1.00 96.31 240 VAL A O 1
ATOM 1971 N N . ASN A 1 241 ? 11.243 7.137 8.306 1.00 96.31 241 ASN A N 1
ATOM 1972 C CA . ASN A 1 241 ? 12.063 8.204 7.727 1.00 96.31 241 ASN A CA 1
ATOM 1973 C C . ASN A 1 241 ? 13.245 7.644 6.931 1.00 96.31 241 ASN A C 1
ATOM 1975 O O . ASN A 1 241 ? 13.487 8.076 5.810 1.00 96.31 241 ASN A O 1
ATOM 1979 N N . LYS A 1 242 ? 13.919 6.605 7.442 1.00 96.81 242 LYS A N 1
ATOM 1980 C CA . LYS A 1 242 ? 14.961 5.886 6.692 1.00 96.81 242 LYS A CA 1
ATOM 1981 C C . LYS A 1 242 ? 14.423 5.291 5.391 1.00 96.81 242 LYS A C 1
ATOM 1983 O O . LYS A 1 242 ? 15.131 5.227 4.390 1.00 96.81 242 LYS A O 1
ATOM 1988 N N . GLN A 1 243 ? 13.194 4.785 5.409 1.00 97.12 243 GLN A N 1
ATOM 1989 C CA . GLN A 1 243 ? 12.584 4.181 4.235 1.00 97.12 243 GLN A CA 1
ATOM 1990 C C . GLN A 1 243 ? 12.120 5.230 3.214 1.00 97.12 243 GLN A C 1
ATOM 1992 O O . GLN A 1 243 ? 12.234 4.982 2.015 1.00 97.12 243 GLN A O 1
ATOM 1997 N N . ILE A 1 244 ? 11.640 6.387 3.673 1.00 95.56 244 ILE A N 1
ATOM 1998 C CA . ILE A 1 244 ? 11.308 7.548 2.837 1.00 95.56 244 ILE A CA 1
ATOM 1999 C C . ILE A 1 244 ? 12.572 8.091 2.171 1.00 95.56 244 ILE A C 1
ATOM 2001 O O . ILE A 1 244 ? 12.595 8.219 0.952 1.00 95.56 244 ILE A O 1
ATOM 2005 N N . ASP A 1 245 ? 13.644 8.286 2.936 1.00 96.31 245 ASP A N 1
ATOM 2006 C CA . ASP A 1 245 ? 14.934 8.757 2.425 1.00 96.31 245 ASP A CA 1
ATOM 2007 C C . ASP A 1 245 ? 15.464 7.860 1.294 1.00 96.31 245 ASP A C 1
ATOM 2009 O O . ASP A 1 245 ? 15.838 8.335 0.222 1.00 96.31 245 ASP A O 1
ATOM 2013 N N . LYS A 1 246 ? 15.378 6.533 1.465 1.00 95.81 246 LYS A N 1
ATOM 2014 C CA . LYS A 1 246 ? 15.714 5.580 0.397 1.00 95.81 246 LYS A CA 1
ATOM 2015 C C . LYS A 1 246 ? 14.861 5.742 -0.853 1.00 95.81 246 LYS A C 1
ATOM 2017 O O . LYS A 1 246 ? 15.380 5.524 -1.940 1.00 95.81 246 LYS A O 1
ATOM 2022 N N . ILE A 1 247 ? 13.568 6.038 -0.706 1.00 94.88 247 ILE A N 1
ATOM 2023 C CA . ILE A 1 247 ? 12.640 6.236 -1.830 1.00 94.88 247 ILE A CA 1
ATOM 2024 C C . ILE A 1 247 ? 12.982 7.523 -2.588 1.00 94.88 247 ILE A C 1
ATOM 2026 O O . ILE A 1 247 ? 12.888 7.552 -3.814 1.00 94.88 247 ILE A O 1
ATOM 2030 N N . GLU A 1 248 ? 13.370 8.575 -1.873 1.00 93.44 248 GLU A N 1
ATOM 2031 C CA . GLU A 1 248 ? 13.728 9.872 -2.452 1.00 93.44 248 GLU A CA 1
ATOM 2032 C C . GLU A 1 248 ? 15.065 9.825 -3.199 1.00 93.44 248 GLU A C 1
ATOM 2034 O O . GLU A 1 248 ? 15.206 10.457 -4.245 1.00 93.44 248 GLU A O 1
ATOM 2039 N N . HIS A 1 249 ? 16.004 9.003 -2.727 1.00 95.00 249 HIS A N 1
ATOM 2040 C CA . HIS A 1 249 ? 17.364 8.903 -3.264 1.00 95.00 249 HIS A CA 1
ATOM 2041 C C . HIS A 1 249 ? 17.609 7.648 -4.123 1.00 95.00 249 HIS A C 1
ATOM 2043 O O . HIS A 1 249 ? 18.732 7.145 -4.211 1.00 95.00 249 HIS A O 1
ATOM 2049 N N . ILE A 1 250 ? 16.573 7.111 -4.778 1.00 94.94 250 ILE A N 1
ATOM 2050 C CA . ILE A 1 250 ? 16.723 5.958 -5.679 1.00 94.94 250 ILE A CA 1
ATOM 2051 C C . ILE A 1 250 ? 17.539 6.341 -6.919 1.00 94.94 250 ILE A C 1
ATOM 2053 O O . ILE A 1 250 ? 17.063 7.056 -7.799 1.00 94.94 250 ILE A O 1
ATOM 2057 N N . ASP A 1 251 ? 18.722 5.744 -7.064 1.00 94.06 251 ASP A N 1
ATOM 2058 C CA . ASP A 1 251 ? 19.497 5.790 -8.308 1.00 94.06 251 ASP A CA 1
ATOM 2059 C C . ASP A 1 251 ? 19.136 4.611 -9.229 1.00 94.06 251 ASP A C 1
ATOM 2061 O O . ASP A 1 251 ? 19.819 3.578 -9.306 1.00 94.06 251 ASP A O 1
ATOM 2065 N N . TYR A 1 252 ? 18.005 4.760 -9.921 1.00 94.12 252 TYR A N 1
ATOM 2066 C CA . TYR A 1 252 ? 17.506 3.735 -10.836 1.00 94.12 252 TYR A CA 1
ATOM 2067 C C . TYR A 1 252 ? 18.416 3.552 -12.058 1.00 94.12 252 TYR A C 1
ATOM 2069 O O . TYR A 1 252 ? 18.623 2.426 -12.509 1.00 94.12 252 TYR A O 1
ATOM 2077 N N . LEU A 1 253 ? 19.022 4.629 -12.567 1.00 92.19 253 LEU A N 1
ATOM 2078 C CA . LEU A 1 253 ? 19.903 4.557 -13.734 1.00 92.19 253 LEU A CA 1
ATOM 2079 C C . LEU A 1 253 ? 21.168 3.755 -13.433 1.00 92.19 253 LEU A C 1
ATOM 2081 O O . LEU A 1 253 ? 21.567 2.911 -14.240 1.00 92.19 253 LEU A O 1
ATOM 2085 N N . ALA A 1 254 ? 21.791 3.967 -12.272 1.00 94.69 254 ALA A N 1
ATOM 2086 C CA . ALA A 1 254 ? 22.939 3.165 -11.875 1.00 94.69 254 ALA A CA 1
ATOM 2087 C C . ALA A 1 254 ? 22.553 1.701 -11.643 1.00 94.69 254 ALA A C 1
ATOM 2089 O O . ALA A 1 254 ? 23.330 0.810 -11.989 1.00 94.69 254 ALA A O 1
ATOM 2090 N N . PHE A 1 255 ? 21.358 1.428 -11.110 1.00 95.00 255 PHE A N 1
ATOM 2091 C CA . PHE A 1 255 ? 20.842 0.062 -11.015 1.00 95.00 255 PHE A CA 1
ATOM 2092 C C . PHE A 1 255 ? 20.728 -0.605 -12.390 1.00 95.00 255 PHE A C 1
ATOM 2094 O O . PHE A 1 255 ? 21.322 -1.664 -12.581 1.00 95.00 255 PHE A O 1
ATOM 2101 N N . VAL A 1 256 ? 20.061 0.035 -13.357 1.00 93.50 256 VAL A N 1
ATOM 2102 C CA . VAL A 1 256 ? 19.903 -0.494 -14.722 1.00 93.50 256 VAL A CA 1
ATOM 2103 C C . VAL A 1 256 ? 21.264 -0.792 -15.355 1.00 93.50 256 VAL A C 1
ATOM 2105 O O . VAL A 1 256 ? 21.487 -1.909 -15.823 1.00 93.50 256 VAL A O 1
ATOM 2108 N N . LYS A 1 257 ? 22.213 0.154 -15.287 1.00 93.56 257 LYS A N 1
ATOM 2109 C CA . LYS A 1 257 ? 23.572 -0.021 -15.829 1.00 93.56 257 LYS A CA 1
ATOM 2110 C C . LYS A 1 257 ? 24.297 -1.217 -15.210 1.00 93.56 257 LYS A C 1
ATOM 2112 O O . LYS A 1 257 ? 24.907 -2.005 -15.931 1.00 93.56 257 LYS A O 1
ATOM 2117 N N . ARG A 1 258 ? 24.235 -1.372 -13.881 1.00 94.31 258 ARG A N 1
ATOM 2118 C CA . ARG A 1 258 ? 24.853 -2.513 -13.182 1.00 94.31 258 ARG A CA 1
ATOM 2119 C C . ARG A 1 258 ? 24.216 -3.837 -13.598 1.00 94.31 258 ARG A C 1
ATOM 2121 O O . ARG A 1 258 ? 24.938 -4.796 -13.859 1.00 94.31 258 ARG A O 1
ATOM 2128 N N . THR A 1 259 ? 22.889 -3.886 -13.685 1.00 92.75 259 THR A N 1
ATOM 2129 C CA . THR A 1 259 ? 22.151 -5.092 -14.081 1.00 92.75 259 THR A CA 1
ATOM 2130 C C . THR A 1 259 ? 22.479 -5.512 -15.514 1.00 92.75 259 THR A C 1
ATOM 2132 O O . THR A 1 259 ? 22.785 -6.678 -15.746 1.00 92.75 259 THR A O 1
ATOM 2135 N N . GLN A 1 260 ? 22.495 -4.571 -16.458 1.00 93.00 260 GLN A N 1
ATOM 2136 C CA . GLN A 1 260 ? 22.840 -4.841 -17.858 1.00 93.00 260 GLN A CA 1
ATOM 2137 C C . GLN A 1 260 ? 24.299 -5.282 -18.023 1.00 93.00 260 GLN A C 1
ATOM 2139 O O . GLN A 1 260 ? 24.572 -6.239 -18.745 1.00 93.00 260 GLN A O 1
ATOM 2144 N N . LYS A 1 261 ? 25.238 -4.639 -17.311 1.00 91.88 261 LYS A N 1
ATOM 2145 C CA . LYS A 1 261 ? 26.653 -5.039 -17.316 1.00 91.88 261 LYS A CA 1
ATOM 2146 C C . LYS A 1 261 ? 26.826 -6.485 -16.846 1.00 91.88 261 LYS A C 1
ATOM 2148 O O . LYS A 1 261 ? 27.469 -7.270 -17.533 1.00 91.88 261 LYS A O 1
ATOM 2153 N N . SER A 1 262 ? 26.213 -6.841 -15.716 1.00 90.25 262 SER A N 1
ATOM 2154 C CA . SER A 1 262 ? 26.292 -8.202 -15.175 1.00 90.25 262 SER A CA 1
ATOM 2155 C C . SER A 1 262 ? 25.689 -9.241 -16.128 1.00 90.25 262 SER A C 1
ATOM 2157 O O . SER A 1 262 ? 26.250 -10.321 -16.292 1.00 90.25 262 SER A O 1
ATOM 2159 N N . TYR A 1 263 ? 24.585 -8.903 -16.801 1.00 89.50 263 TYR A N 1
ATOM 2160 C CA . TYR A 1 263 ? 23.971 -9.772 -17.805 1.00 89.50 263 TYR A CA 1
ATOM 2161 C C . TYR A 1 263 ? 24.896 -10.022 -19.002 1.00 89.50 263 TYR A C 1
ATOM 2163 O O . TYR A 1 263 ? 25.070 -11.168 -19.413 1.00 89.50 263 TYR A O 1
ATOM 2171 N N . LYS A 1 264 ? 25.543 -8.971 -19.520 1.00 87.69 264 LYS A N 1
ATOM 2172 C CA . LYS A 1 264 ? 26.508 -9.095 -20.618 1.00 87.69 264 LYS A CA 1
ATOM 2173 C C . LYS A 1 264 ? 27.695 -9.983 -20.241 1.00 87.69 264 LYS A C 1
ATOM 2175 O O . LYS A 1 264 ? 28.038 -10.880 -20.997 1.00 87.69 264 LYS A O 1
ATOM 2180 N N . GLU A 1 265 ? 28.280 -9.779 -19.062 1.00 89.31 265 GLU A N 1
ATOM 2181 C CA . GLU A 1 265 ? 29.411 -10.589 -18.583 1.00 89.31 265 GLU A CA 1
ATOM 2182 C C . GLU A 1 265 ? 29.056 -12.084 -18.489 1.00 89.31 265 GLU A C 1
ATOM 2184 O O . GLU A 1 265 ? 29.865 -12.944 -18.840 1.00 89.31 265 GLU A O 1
ATOM 2189 N N . GLN A 1 266 ? 27.834 -12.408 -18.052 1.00 87.00 266 GLN A N 1
ATOM 2190 C CA . GLN A 1 266 ? 27.344 -13.790 -18.009 1.00 87.00 266 GLN A CA 1
ATOM 2191 C C . GLN A 1 266 ? 27.127 -14.370 -19.410 1.00 87.00 266 GLN A C 1
ATOM 2193 O O . GLN A 1 266 ? 27.493 -15.519 -19.658 1.00 87.00 266 GLN A O 1
ATOM 2198 N N . PHE A 1 267 ? 26.557 -13.581 -20.320 1.00 84.88 267 PHE A N 1
ATOM 2199 C CA . PHE A 1 267 ? 26.311 -13.984 -21.701 1.00 84.88 267 PHE A CA 1
ATOM 2200 C C . PHE A 1 267 ? 27.619 -14.256 -22.459 1.00 84.88 267 PHE A C 1
ATOM 2202 O O . PHE A 1 267 ? 27.780 -15.327 -23.043 1.00 84.88 267 PHE A O 1
ATOM 2209 N N . ASP A 1 268 ? 28.590 -13.345 -22.365 1.00 86.25 268 ASP A N 1
ATOM 2210 C CA . ASP A 1 268 ? 29.902 -13.481 -23.007 1.00 86.25 268 ASP A CA 1
ATOM 2211 C C . ASP A 1 268 ? 30.656 -14.718 -22.475 1.00 86.25 268 ASP A C 1
ATOM 2213 O O . ASP A 1 268 ? 31.282 -15.456 -23.240 1.00 86.25 268 ASP A O 1
ATOM 2217 N N . LYS A 1 269 ? 30.542 -15.011 -21.168 1.00 85.56 269 LYS A N 1
ATOM 2218 C CA . LYS A 1 269 ? 31.112 -16.223 -20.556 1.00 85.56 269 LYS A CA 1
ATOM 2219 C C . LYS A 1 269 ? 30.444 -17.510 -21.057 1.00 85.56 269 LYS A C 1
ATOM 2221 O O . LYS A 1 269 ? 31.125 -18.517 -21.231 1.00 85.56 269 LYS A O 1
ATOM 2226 N N . ALA A 1 270 ? 29.131 -17.502 -21.275 1.00 82.69 270 ALA A N 1
ATOM 2227 C CA . ALA A 1 270 ? 28.408 -18.666 -21.786 1.00 82.69 270 ALA A CA 1
ATOM 2228 C C . ALA A 1 270 ? 28.776 -18.980 -23.248 1.00 82.69 270 ALA A C 1
ATOM 2230 O O . ALA A 1 270 ? 28.896 -20.149 -23.618 1.00 82.69 270 ALA A O 1
ATOM 2231 N N . ILE A 1 271 ? 29.028 -17.950 -24.063 1.00 78.62 271 ILE A N 1
ATOM 2232 C CA . ILE A 1 271 ? 29.518 -18.129 -25.435 1.00 78.62 271 ILE A CA 1
ATOM 2233 C C . ILE A 1 271 ? 30.929 -18.720 -25.421 1.00 78.62 271 ILE A C 1
ATOM 2235 O O . ILE A 1 271 ? 31.171 -19.722 -26.083 1.00 78.62 271 ILE A O 1
ATOM 2239 N N . SER A 1 272 ? 31.843 -18.182 -24.609 1.00 76.88 272 SER A N 1
ATOM 2240 C CA . SER A 1 272 ? 33.229 -18.672 -24.587 1.00 76.88 272 SER A CA 1
ATOM 2241 C C . SER A 1 272 ? 33.376 -20.126 -24.123 1.00 76.88 272 SER A C 1
ATOM 2243 O O . SER A 1 272 ? 34.287 -20.806 -24.581 1.00 76.88 272 SER A O 1
ATOM 2245 N N . HIS A 1 273 ? 32.473 -20.623 -23.268 1.00 70.75 273 HIS A N 1
ATOM 2246 C CA . HIS A 1 273 ? 32.446 -22.032 -22.840 1.00 70.75 273 HIS A CA 1
ATOM 2247 C C . HIS A 1 273 ? 31.747 -22.973 -23.831 1.00 70.75 273 HIS A C 1
ATOM 2249 O O . HIS A 1 273 ? 31.872 -24.182 -23.689 1.00 70.75 273 HIS A O 1
ATOM 2255 N N . SER A 1 274 ? 30.979 -22.453 -24.793 1.00 62.16 274 SER A N 1
ATOM 2256 C CA . SER A 1 274 ? 30.307 -23.273 -25.816 1.00 62.16 274 SER A CA 1
ATOM 2257 C C . SER A 1 274 ? 31.095 -23.364 -27.126 1.00 62.16 274 SER A C 1
ATOM 2259 O O . SER A 1 274 ? 30.793 -24.214 -27.959 1.00 62.16 274 SER A O 1
ATOM 2261 N N . THR A 1 275 ? 32.114 -22.517 -27.303 1.00 63.56 275 THR A N 1
ATOM 2262 C CA . THR A 1 275 ? 32.998 -22.490 -28.480 1.00 63.56 275 THR A CA 1
ATOM 2263 C C . THR A 1 275 ? 34.390 -23.094 -28.249 1.00 63.56 275 THR A C 1
ATOM 2265 O O . THR A 1 275 ? 35.220 -23.016 -29.153 1.00 63.56 275 THR A O 1
ATOM 2268 N N . GLY A 1 276 ? 34.671 -23.639 -27.060 1.00 49.44 276 GLY A N 1
ATOM 2269 C CA . GLY A 1 276 ? 35.929 -24.317 -26.709 1.00 49.44 276 GLY A CA 1
ATOM 2270 C C . GLY A 1 276 ? 35.683 -25.763 -26.319 1.00 49.44 276 GLY A C 1
ATOM 2271 O O . GLY A 1 276 ? 36.524 -26.606 -26.695 1.00 49.44 276 GLY A O 1
#

Mean predicted aligned error: 5.97 Å

Sequence (276 aa):
MTEIRRRVDSLYVCDPSSYIGKIREYHRQNFEQVGNGLRHVEGQLRKAIASSAYQNIQDDVLTFTRLYSMLLSVWCEARLHVLIYEESVFTEHERSIIYNQNSLEQRWLTALAIAVKKNANIQFEEDANEDSLGIILFTIYERIKTWISGHLAPVIRNRNKVAHGQWLKPFQNTQDEWVNSTSFTICPQSIQDFKKDSILFTNEKMKLLNIICGAINSIAIGSEHKKFNVQNFDDINRLVNKQIDKIEHIDYLAFVKRTQKSYKEQFDKAISHSTG

Organism: Providencia rettgeri (NCBI:txid587)